Protein AF-A0A947NHK5-F1 (afdb_monomer_lite)

Radius of gyration: 26.83 Å; chains: 1; bounding box: 73×84×60 Å

Sequence (345 aa):
GRIESESEAAESSVRVSGPVRHRVHFGAVYQLLQQIADGLPHERVWILLDEWSEIPIELQPILADLIKRALFPLRGITVKIAAIEQRSRFRAQTAGGGYVGIELGADAAADIDLDDFMVFGNDEELARSFFAELLHRHVLSALEQRDDVIVPGSAASFVQEAFTQRPVFDELVKAAEGVPRDAINIVSYAARVADNSAIGMPNVRQAARRWYLQDKEAAVSANPEARALLNWIIDEVIQGRRARAFLLRQGEPMRSDLIRSLYDARVLHVIKKGVSSRDHAGVRFDVYAIDYGCYVELLTTARAPAGLFEVDGDDVSGFVEVPADDYRSIRRAILDLARFEEERA

Structure (mmCIF, N/CA/C/O backbone):
data_AF-A0A947NHK5-F1
#
_entry.id   AF-A0A947NHK5-F1
#
loop_
_atom_site.group_PDB
_atom_site.id
_atom_site.type_symbol
_atom_site.label_atom_id
_atom_site.label_alt_id
_atom_site.label_comp_id
_atom_site.label_asym_id
_atom_site.label_entity_id
_atom_site.label_seq_id
_atom_site.pdbx_PDB_ins_code
_atom_site.Cartn_x
_atom_site.Cartn_y
_atom_site.Cartn_z
_atom_site.occupancy
_atom_site.B_iso_or_equiv
_atom_site.auth_seq_id
_atom_site.auth_comp_id
_atom_site.auth_asym_id
_atom_site.auth_atom_id
_atom_site.pdbx_PDB_model_num
ATOM 1 N N . GLY A 1 1 ? -51.030 -53.234 -24.846 1.00 36.16 1 GLY A N 1
ATOM 2 C CA . GLY A 1 1 ? -50.289 -54.135 -23.951 1.00 36.16 1 GLY A CA 1
ATOM 3 C C . GLY A 1 1 ? -49.869 -53.332 -22.750 1.00 36.16 1 GLY A C 1
ATOM 4 O O . GLY A 1 1 ? -49.224 -52.313 -22.932 1.00 36.16 1 GLY A O 1
ATOM 5 N N . ARG A 1 2 ? -50.333 -53.755 -21.577 1.00 39.03 2 ARG A N 1
ATOM 6 C CA . ARG A 1 2 ? -49.949 -53.281 -20.243 1.00 39.03 2 ARG A CA 1
ATOM 7 C C . ARG A 1 2 ? -48.420 -53.225 -20.109 1.00 39.03 2 ARG A C 1
ATOM 9 O O . ARG A 1 2 ? -47.779 -54.160 -20.575 1.00 39.03 2 ARG A O 1
ATOM 16 N N . ILE A 1 3 ? -47.898 -52.189 -19.457 1.00 34.28 3 ILE A N 1
ATOM 17 C CA . ILE A 1 3 ? -47.064 -52.251 -18.241 1.00 34.28 3 ILE A CA 1
ATOM 18 C C . ILE A 1 3 ? -47.025 -50.813 -17.698 1.00 34.28 3 ILE A C 1
ATOM 20 O O . ILE A 1 3 ? -46.354 -49.939 -18.238 1.00 34.28 3 ILE A O 1
ATOM 24 N N . GLU A 1 4 ? -47.834 -50.583 -16.668 1.00 36.91 4 GLU A N 1
ATOM 25 C CA . GLU A 1 4 ? -47.678 -49.491 -15.712 1.00 36.91 4 GLU A CA 1
ATOM 26 C C . GLU A 1 4 ? -46.512 -49.861 -14.785 1.00 36.91 4 GLU A C 1
ATOM 28 O O . GLU A 1 4 ? -46.453 -50.985 -14.281 1.00 36.91 4 GLU A O 1
ATOM 33 N N . SER A 1 5 ? -45.596 -48.926 -14.544 1.00 36.59 5 SER A N 1
ATOM 34 C CA . SER A 1 5 ? -44.769 -48.928 -13.338 1.00 36.59 5 SER A CA 1
ATOM 35 C C . SER A 1 5 ? -44.835 -47.530 -12.731 1.00 36.59 5 SER A C 1
ATOM 37 O O . SER A 1 5 ? -43.960 -46.691 -12.949 1.00 36.59 5 SER A O 1
ATOM 39 N N . GLU A 1 6 ? -45.925 -47.261 -12.020 1.00 38.34 6 GLU A N 1
ATOM 40 C CA . GLU A 1 6 ? -46.012 -46.120 -11.117 1.00 38.34 6 GLU A CA 1
ATOM 41 C C . GLU A 1 6 ? -45.139 -46.417 -9.895 1.00 38.34 6 GLU A C 1
ATOM 43 O O . GLU A 1 6 ? -45.431 -47.294 -9.084 1.00 38.34 6 GLU A O 1
ATOM 48 N N . SER A 1 7 ? -44.020 -45.705 -9.795 1.00 38.62 7 SER A N 1
ATOM 49 C CA . SER A 1 7 ? -43.290 -45.540 -8.544 1.00 38.62 7 SER A CA 1
ATOM 50 C C . SER A 1 7 ? -43.885 -44.324 -7.842 1.00 38.62 7 SER A C 1
ATOM 52 O O . SER A 1 7 ? -43.463 -43.197 -8.099 1.00 38.62 7 SER A O 1
ATOM 54 N N . GLU A 1 8 ? -44.869 -44.547 -6.970 1.00 43.53 8 GLU A N 1
ATOM 55 C CA . GLU A 1 8 ? -45.335 -43.545 -6.009 1.00 43.53 8 GLU A CA 1
ATOM 56 C C . GLU A 1 8 ? -44.177 -43.173 -5.068 1.00 43.53 8 GLU A C 1
ATOM 58 O O . GLU A 1 8 ? -43.883 -43.855 -4.085 1.00 43.53 8 GLU A O 1
ATOM 63 N N . ALA A 1 9 ? -43.484 -42.077 -5.377 1.00 43.81 9 ALA A N 1
ATOM 64 C CA . ALA A 1 9 ? -42.615 -41.411 -4.423 1.00 43.81 9 ALA A CA 1
ATOM 65 C C . ALA A 1 9 ? -43.513 -40.691 -3.410 1.00 43.81 9 ALA A C 1
ATOM 67 O O . ALA A 1 9 ? -44.059 -39.627 -3.689 1.00 43.81 9 ALA A O 1
ATOM 68 N N . ALA A 1 10 ? -43.701 -41.302 -2.242 1.00 47.22 10 ALA A N 1
ATOM 69 C CA . ALA A 1 10 ? -44.374 -40.665 -1.123 1.00 47.22 10 ALA A CA 1
ATOM 70 C C . ALA A 1 10 ? -43.586 -39.412 -0.698 1.00 47.22 10 ALA A C 1
ATOM 72 O O . ALA A 1 10 ? -42.557 -39.508 -0.028 1.00 47.22 10 ALA A O 1
ATOM 73 N N . GLU A 1 11 ? -44.062 -38.228 -1.088 1.00 47.97 11 GLU A N 1
ATOM 74 C CA . GLU A 1 11 ? -43.575 -36.956 -0.557 1.00 47.97 11 GLU A CA 1
ATOM 75 C C . GLU A 1 11 ? -43.946 -36.864 0.927 1.00 47.97 11 GLU A C 1
ATOM 77 O O . GLU A 1 11 ? -45.054 -36.483 1.313 1.00 47.97 11 GLU A O 1
ATOM 82 N N . SER A 1 12 ? -43.005 -37.225 1.798 1.00 49.34 12 SER A N 1
ATOM 83 C CA . SER A 1 12 ? -43.138 -36.978 3.228 1.00 49.34 12 SER A CA 1
ATOM 84 C C . SER A 1 12 ? -42.950 -35.482 3.496 1.00 49.34 12 SER A C 1
ATOM 86 O O . SER A 1 12 ? -41.830 -35.006 3.694 1.00 49.34 12 SER A O 1
ATOM 88 N N . SER A 1 13 ? -44.036 -34.707 3.512 1.00 54.38 13 SER A N 1
ATOM 89 C CA . SER A 1 13 ? -43.972 -33.317 3.964 1.00 54.38 13 SER A CA 1
ATOM 90 C C . SER A 1 13 ? -43.857 -33.288 5.493 1.00 54.38 13 SER A C 1
ATOM 92 O O . SER A 1 13 ? -44.824 -33.568 6.208 1.00 54.38 13 SER A O 1
ATOM 94 N N . VAL A 1 14 ? -42.680 -32.954 6.019 1.00 68.50 14 VAL A N 1
ATOM 95 C CA . VAL A 1 14 ? -42.491 -32.742 7.460 1.00 68.50 14 VAL A CA 1
ATOM 96 C C . VAL A 1 14 ? -42.965 -31.330 7.805 1.00 68.50 14 VAL A C 1
ATOM 98 O O . VAL A 1 14 ? -42.318 -30.342 7.460 1.00 68.50 14 VAL A O 1
ATOM 101 N N . ARG A 1 15 ? -44.104 -31.212 8.498 1.00 55.91 15 ARG A N 1
ATOM 102 C CA . ARG A 1 15 ? -44.550 -29.936 9.082 1.00 55.91 15 ARG A CA 1
ATOM 103 C C . ARG A 1 15 ? -43.696 -29.616 10.306 1.00 55.91 15 ARG A C 1
ATOM 105 O O . ARG A 1 15 ? -43.873 -30.216 11.361 1.00 55.91 15 ARG A O 1
ATOM 112 N N . VAL A 1 16 ? -42.795 -28.648 10.168 1.00 73.06 16 VAL A N 1
ATOM 113 C CA . VAL A 1 16 ? -42.036 -28.080 11.288 1.00 73.06 16 VAL A CA 1
ATOM 114 C C . VAL A 1 16 ? -42.728 -26.792 11.738 1.00 73.06 16 VAL A C 1
ATOM 116 O O . VAL A 1 16 ? -42.925 -25.887 10.933 1.00 73.06 16 VAL A O 1
ATOM 119 N N . SER A 1 17 ? -43.111 -26.700 13.015 1.00 73.12 17 SER A N 1
ATOM 120 C CA . SER A 1 17 ? -43.671 -25.481 13.616 1.00 73.12 17 SER A CA 1
ATOM 121 C C . SER A 1 17 ? -42.806 -25.008 14.779 1.00 73.12 17 SER A C 1
ATOM 123 O O . SER A 1 17 ? -42.490 -25.797 15.669 1.00 73.12 17 SER A O 1
ATOM 125 N N . GLY A 1 18 ? -42.468 -23.722 14.801 1.00 82.50 18 GLY A N 1
ATOM 126 C CA . GLY A 1 18 ? -41.681 -23.095 15.860 1.00 82.50 18 GLY A CA 1
ATOM 127 C C . GLY A 1 18 ? -40.643 -22.121 15.298 1.00 82.50 18 GLY A C 1
ATOM 128 O O . GLY A 1 18 ? -40.442 -22.067 14.084 1.00 82.50 18 GLY A O 1
ATOM 129 N N . PRO A 1 19 ? -39.981 -21.331 16.158 1.00 70.56 19 PRO A N 1
ATOM 130 C CA . PRO A 1 19 ? -38.922 -20.432 15.724 1.00 70.56 19 PRO A CA 1
ATOM 131 C C . PRO A 1 19 ? -37.720 -21.241 15.221 1.00 70.56 19 PRO A C 1
ATOM 133 O O . PRO A 1 19 ? -37.159 -22.060 15.954 1.00 70.56 19 PRO A O 1
ATOM 136 N N . VAL A 1 20 ? -37.311 -20.999 13.975 1.00 75.75 20 VAL A N 1
ATOM 137 C CA . VAL A 1 20 ? -36.101 -21.595 13.401 1.00 75.75 20 VAL A CA 1
ATOM 138 C C . VAL A 1 20 ? -34.891 -21.077 14.175 1.00 75.75 20 VAL A C 1
ATOM 140 O O . VAL A 1 20 ? -34.695 -19.871 14.315 1.00 75.75 20 VAL A O 1
ATOM 143 N N . ARG A 1 21 ? -34.078 -21.996 14.701 1.00 76.38 21 ARG A N 1
ATOM 144 C CA . ARG A 1 21 ? -32.804 -21.676 15.353 1.00 76.38 21 ARG A CA 1
ATOM 145 C C . ARG A 1 21 ? -31.673 -22.342 14.590 1.00 76.38 21 ARG A C 1
ATOM 147 O O . ARG A 1 21 ? -31.565 -23.567 14.581 1.00 76.38 21 ARG A O 1
ATOM 154 N N . HIS A 1 22 ? -30.817 -21.531 13.987 1.00 75.62 22 HIS A N 1
ATOM 155 C CA . HIS A 1 22 ? -29.582 -22.009 13.380 1.00 75.62 22 HIS A CA 1
ATOM 156 C C . HIS A 1 22 ? -28.563 -22.298 14.485 1.00 75.62 22 HIS A C 1
ATOM 158 O O . HIS A 1 22 ? -28.354 -21.478 15.377 1.00 75.62 22 HIS A O 1
ATOM 164 N N . ARG A 1 23 ? -27.953 -23.485 14.450 1.00 78.69 23 ARG A N 1
ATOM 165 C CA . ARG A 1 23 ? -26.894 -23.884 15.382 1.00 78.69 23 ARG A CA 1
ATOM 166 C C . ARG A 1 23 ? -25.767 -24.562 14.624 1.00 78.69 23 ARG A C 1
ATOM 168 O O . ARG A 1 23 ? -26.021 -25.374 13.738 1.00 78.69 23 ARG A O 1
ATOM 175 N N . VAL A 1 24 ? -24.536 -24.257 15.013 1.00 78.69 24 VAL A N 1
ATOM 176 C CA . VAL A 1 24 ? -23.353 -24.963 14.524 1.00 78.69 24 VAL A CA 1
ATOM 177 C C . VAL A 1 24 ? -23.022 -26.081 15.505 1.00 78.69 24 VAL A C 1
ATOM 179 O O . VAL A 1 24 ? -22.863 -25.855 16.705 1.00 78.69 24 VAL A O 1
ATOM 182 N N . HIS A 1 25 ? -22.930 -27.308 14.998 1.00 86.31 25 HIS A N 1
ATOM 183 C CA . HIS A 1 25 ? -22.531 -28.474 15.779 1.00 86.31 25 HIS A CA 1
ATOM 184 C C . HIS A 1 25 ? -21.007 -28.614 15.779 1.00 86.31 25 HIS A C 1
ATOM 186 O O . HIS A 1 25 ? -20.460 -29.451 15.066 1.00 86.31 25 HIS A O 1
ATOM 192 N N . PHE A 1 26 ? -20.318 -27.804 16.589 1.00 86.12 26 PHE A N 1
ATOM 193 C CA . PHE A 1 26 ? -18.848 -27.760 16.607 1.00 86.12 26 PHE A CA 1
ATOM 194 C C . PHE A 1 26 ? -18.186 -29.126 16.821 1.00 86.12 26 PHE A C 1
ATOM 196 O O . PHE A 1 26 ? -17.180 -29.399 16.188 1.00 86.12 26 PHE A O 1
ATOM 203 N N . GLY A 1 27 ? -18.766 -30.013 17.637 1.00 85.94 27 GLY A N 1
ATOM 204 C CA . GLY A 1 27 ? -18.219 -31.363 17.830 1.00 85.94 27 GLY A CA 1
ATOM 205 C C . GLY A 1 27 ? -18.233 -32.220 16.558 1.00 85.94 27 GLY A C 1
ATOM 206 O O . GLY A 1 27 ? -17.263 -32.917 16.282 1.00 85.94 27 GLY A O 1
ATOM 207 N N . ALA A 1 28 ? -19.296 -32.131 15.753 1.00 86.62 28 ALA A N 1
ATOM 208 C CA . ALA A 1 28 ? -19.377 -32.849 14.481 1.00 86.62 28 ALA A CA 1
ATOM 209 C C . ALA A 1 28 ? -18.428 -32.239 13.438 1.00 86.62 28 ALA A C 1
ATOM 211 O O . ALA A 1 28 ? -17.726 -32.965 12.741 1.00 86.62 28 ALA A O 1
ATOM 212 N N . VAL A 1 29 ? -18.366 -30.903 13.382 1.00 86.56 29 VAL A N 1
ATOM 213 C CA . VAL A 1 29 ? -17.422 -30.171 12.524 1.00 86.56 29 VAL A CA 1
ATOM 214 C C . VAL A 1 29 ? -15.983 -30.551 12.870 1.00 86.56 29 VAL A C 1
ATOM 216 O O . VAL A 1 29 ? -15.210 -30.880 11.977 1.00 86.56 29 VAL A O 1
ATOM 219 N N . TYR A 1 30 ? -15.650 -30.591 14.160 1.00 88.94 30 TYR A N 1
ATOM 220 C CA . TYR A 1 30 ? -14.337 -30.992 14.648 1.00 88.94 30 TYR A CA 1
ATOM 221 C C . TYR A 1 30 ? -13.964 -32.400 14.178 1.00 88.94 30 TYR A C 1
ATOM 223 O O . TYR A 1 30 ? -12.909 -32.590 13.585 1.00 88.94 30 TYR A O 1
ATOM 231 N N . GLN A 1 31 ? -14.839 -33.387 14.395 1.00 89.31 31 GLN A N 1
ATOM 232 C CA . GLN A 1 31 ? -14.559 -34.774 14.013 1.00 89.31 31 GLN A CA 1
ATOM 233 C C . GLN A 1 31 ? -14.303 -34.920 12.512 1.00 89.31 31 GLN A C 1
ATOM 235 O O . GLN A 1 31 ? -13.344 -35.579 12.119 1.00 89.31 31 GLN A O 1
ATOM 240 N N . LEU A 1 32 ? -15.132 -34.285 11.684 1.00 89.25 32 LEU A N 1
ATOM 241 C CA . LEU A 1 32 ? -14.998 -34.355 10.231 1.00 89.25 32 LEU A CA 1
ATOM 242 C C . LEU A 1 32 ? -13.721 -33.665 9.743 1.00 89.25 32 LEU A C 1
ATOM 244 O O . LEU A 1 32 ? -12.994 -34.223 8.927 1.00 89.25 32 LEU A O 1
ATOM 248 N N . LEU A 1 33 ? -13.421 -32.470 10.253 1.00 87.44 33 LEU A N 1
ATOM 249 C CA . LEU A 1 33 ? -12.230 -31.733 9.838 1.00 87.44 33 LEU A CA 1
ATOM 250 C C . LEU A 1 33 ? -10.934 -32.377 10.348 1.00 87.44 33 LEU A C 1
ATOM 252 O O . LEU A 1 33 ? -9.940 -32.360 9.627 1.00 87.44 33 LEU A O 1
ATOM 256 N N . GLN A 1 34 ? -10.940 -32.990 11.538 1.00 91.31 34 GLN A N 1
ATOM 257 C CA . GLN A 1 34 ? -9.775 -33.729 12.035 1.00 91.31 34 GLN A CA 1
ATOM 258 C C . GLN A 1 34 ? -9.504 -34.964 11.172 1.00 91.31 34 GLN A C 1
ATOM 260 O O . GLN A 1 34 ? -8.364 -35.190 10.794 1.00 91.31 34 GLN A O 1
ATOM 265 N N . GLN A 1 35 ? -10.544 -35.705 10.773 1.00 91.06 35 GLN A N 1
ATOM 266 C CA . GLN A 1 35 ? -10.388 -36.838 9.850 1.00 91.06 35 GLN A CA 1
ATOM 267 C C . GLN A 1 35 ? -9.793 -36.415 8.501 1.00 91.06 35 GLN A C 1
ATOM 269 O O . GLN A 1 35 ? -8.997 -37.153 7.926 1.00 91.06 35 GLN A O 1
ATOM 274 N N . ILE A 1 36 ? -10.155 -35.228 8.003 1.00 88.50 36 ILE A N 1
ATOM 275 C CA . ILE A 1 36 ? -9.553 -34.668 6.787 1.00 88.50 36 ILE A CA 1
ATOM 276 C C . ILE A 1 36 ? -8.071 -34.361 7.015 1.00 88.50 36 ILE A C 1
ATOM 278 O O . ILE A 1 36 ? -7.247 -34.741 6.188 1.00 88.50 36 ILE A O 1
ATOM 282 N N . ALA A 1 37 ? -7.727 -33.695 8.120 1.00 88.69 37 ALA A N 1
ATOM 283 C CA . ALA A 1 37 ? -6.341 -33.356 8.431 1.00 88.69 37 ALA A CA 1
ATOM 284 C C . ALA A 1 37 ? -5.466 -34.612 8.585 1.00 88.69 37 ALA A C 1
ATOM 286 O O . ALA A 1 37 ? -4.412 -34.688 7.958 1.00 88.69 37 ALA A O 1
ATOM 287 N N . ASP A 1 38 ? -5.938 -35.614 9.330 1.00 90.38 38 ASP A N 1
ATOM 288 C CA . ASP A 1 38 ? -5.235 -36.882 9.569 1.00 90.38 38 ASP A CA 1
ATOM 289 C C . ASP A 1 38 ? -5.076 -37.712 8.279 1.00 90.38 38 ASP A C 1
ATOM 291 O O . ASP A 1 38 ? -4.163 -38.527 8.156 1.00 90.38 38 ASP A O 1
ATOM 295 N N . GLY A 1 39 ? -5.964 -37.512 7.299 1.00 90.00 39 GLY A N 1
ATOM 296 C CA . GLY A 1 39 ? -5.927 -38.200 6.008 1.00 90.00 39 GLY A CA 1
ATOM 297 C C . GLY A 1 39 ? -4.964 -37.595 4.981 1.00 90.00 39 GLY A C 1
ATOM 298 O O . GLY A 1 39 ? -4.782 -38.184 3.913 1.00 90.00 39 GLY A O 1
ATOM 299 N N . LEU A 1 40 ? -4.369 -36.430 5.254 1.00 88.31 40 LEU A N 1
ATOM 300 C CA . LEU A 1 40 ? -3.514 -35.719 4.302 1.00 88.31 40 LEU A CA 1
ATOM 301 C C . LEU A 1 40 ? -2.021 -36.032 4.490 1.00 88.31 40 LEU A C 1
ATOM 303 O O . LEU A 1 40 ? -1.562 -36.265 5.611 1.00 88.31 40 LEU A O 1
ATOM 307 N N . PRO A 1 41 ? -1.217 -35.969 3.411 1.00 78.12 41 PRO A N 1
ATOM 308 C CA . PRO A 1 41 ? 0.235 -36.043 3.517 1.00 78.12 41 PRO A CA 1
ATOM 309 C C . PRO A 1 41 ? 0.761 -34.983 4.491 1.00 78.12 41 PRO A C 1
ATOM 311 O O . PRO A 1 41 ? 0.436 -33.804 4.370 1.00 78.12 41 PRO A O 1
ATOM 314 N N . HIS A 1 42 ? 1.588 -35.409 5.448 1.00 81.50 42 HIS A N 1
ATOM 315 C CA . HIS A 1 42 ? 2.146 -34.568 6.518 1.00 81.50 42 HIS A CA 1
ATOM 316 C C . HIS A 1 42 ? 1.138 -34.043 7.555 1.00 81.50 42 HIS A C 1
ATOM 318 O O . HIS A 1 42 ? 1.514 -33.177 8.347 1.00 81.50 42 HIS A O 1
ATOM 324 N N . GLU A 1 43 ? -0.098 -34.561 7.566 1.00 86.88 43 GLU A N 1
ATOM 325 C CA . GLU A 1 43 ? -1.133 -34.257 8.568 1.00 86.88 43 GLU A CA 1
ATOM 326 C C . GLU A 1 43 ? -1.353 -32.745 8.759 1.00 86.88 43 GLU A C 1
ATOM 328 O O . GLU A 1 43 ? -1.529 -32.250 9.875 1.00 86.88 43 GLU A O 1
ATOM 333 N N . ARG A 1 44 ? -1.249 -31.971 7.667 1.00 88.56 44 ARG A N 1
ATOM 334 C CA . ARG A 1 44 ? -1.257 -30.507 7.724 1.00 88.56 44 ARG A CA 1
ATOM 335 C C . ARG A 1 44 ? -2.183 -29.880 6.693 1.00 88.56 44 ARG A C 1
ATOM 337 O O . ARG A 1 44 ? -2.113 -30.188 5.509 1.00 88.56 44 ARG A O 1
ATOM 344 N N . VAL A 1 45 ? -2.991 -28.926 7.153 1.00 90.75 45 VAL A N 1
ATOM 345 C CA . VAL A 1 45 ? -3.925 -28.141 6.338 1.00 90.75 45 VAL A CA 1
ATOM 346 C C . VAL A 1 45 ? -3.690 -26.663 6.580 1.00 90.75 45 VAL A C 1
ATOM 348 O O . VAL A 1 45 ? -3.672 -26.207 7.724 1.00 90.75 45 VAL A O 1
ATOM 351 N N . TRP A 1 46 ? -3.525 -25.899 5.505 1.00 92.56 46 TRP A N 1
ATOM 352 C CA . TRP A 1 46 ? -3.479 -24.442 5.563 1.00 92.56 46 TRP A CA 1
ATOM 353 C C . TRP A 1 46 ? -4.788 -23.883 5.027 1.00 92.56 46 TRP A C 1
ATOM 355 O O . TRP A 1 46 ? -5.183 -24.178 3.902 1.00 92.56 46 TRP A O 1
ATOM 365 N N . ILE A 1 47 ? -5.462 -23.086 5.847 1.00 92.50 47 ILE A N 1
ATOM 366 C CA . ILE A 1 47 ? -6.683 -22.377 5.484 1.00 92.50 47 ILE A CA 1
ATOM 367 C C . ILE A 1 47 ? -6.309 -20.906 5.366 1.00 92.50 47 ILE A C 1
ATOM 369 O O . ILE A 1 47 ? -6.001 -20.257 6.366 1.00 92.50 47 ILE A O 1
ATOM 373 N N . LEU A 1 48 ? -6.299 -20.407 4.135 1.00 94.06 48 LEU A N 1
ATOM 374 C CA . LEU A 1 48 ? -5.989 -19.019 3.819 1.00 94.06 48 LEU A CA 1
ATOM 375 C C . LEU A 1 48 ? -7.307 -18.306 3.521 1.00 94.06 48 LEU A C 1
ATOM 377 O O . LEU A 1 48 ? -8.010 -18.675 2.583 1.00 94.06 48 LEU A O 1
ATOM 381 N N . LEU A 1 49 ? -7.661 -17.336 4.356 1.00 92.62 49 LEU A N 1
ATOM 382 C CA . LEU A 1 49 ? -8.824 -16.482 4.163 1.00 92.62 49 LEU A CA 1
ATOM 383 C C . LEU A 1 49 ? -8.332 -15.129 3.674 1.00 92.62 49 LEU A C 1
ATOM 385 O O . LEU A 1 49 ? -7.585 -14.460 4.386 1.00 92.62 49 LEU A O 1
ATOM 389 N N . ASP A 1 50 ? -8.745 -14.761 2.471 1.00 90.88 50 ASP A N 1
ATOM 390 C CA . ASP A 1 50 ? -8.460 -13.459 1.878 1.00 90.88 50 ASP A CA 1
ATOM 391 C C . ASP A 1 50 ? -9.705 -12.563 1.923 1.00 90.88 50 ASP A C 1
ATOM 393 O O . ASP A 1 50 ? -10.819 -13.059 2.115 1.00 90.88 50 ASP A O 1
ATOM 397 N N . GLU A 1 51 ? -9.510 -11.254 1.761 1.00 88.44 51 GLU A N 1
ATOM 398 C CA . GLU A 1 51 ? -10.579 -10.248 1.682 1.00 88.44 51 GLU A CA 1
ATOM 399 C C . GLU A 1 51 ? -11.495 -10.200 2.923 1.00 88.44 51 GLU A C 1
ATOM 401 O O . GLU A 1 51 ? -12.712 -10.015 2.833 1.00 88.44 51 GLU A O 1
ATOM 406 N N . TRP A 1 52 ? -10.921 -10.321 4.129 1.00 93.19 52 TRP A N 1
ATOM 407 C CA . TRP A 1 52 ? -11.688 -10.252 5.385 1.00 93.19 52 TRP A CA 1
ATOM 408 C C . TRP A 1 52 ? -12.536 -8.972 5.509 1.00 93.19 52 TRP A C 1
ATOM 410 O O . TRP A 1 52 ? -13.632 -8.980 6.072 1.00 93.19 52 TRP A O 1
ATOM 420 N N . SER A 1 53 ? -12.041 -7.868 4.952 1.00 87.25 53 SER A N 1
ATOM 421 C CA . SER A 1 53 ? -12.689 -6.555 4.968 1.00 87.25 53 SER A CA 1
ATOM 422 C C . SER A 1 53 ? -13.967 -6.448 4.133 1.00 87.25 53 SER A C 1
ATOM 424 O O . SER A 1 53 ? -14.670 -5.442 4.258 1.00 87.25 53 SER A O 1
ATOM 426 N N . GLU A 1 54 ? -14.272 -7.438 3.292 1.00 90.00 54 GLU A N 1
ATOM 427 C CA . GLU A 1 54 ? -15.525 -7.500 2.525 1.00 90.00 54 GLU A CA 1
ATOM 428 C C . GLU A 1 54 ? -16.696 -8.030 3.363 1.00 90.00 54 GLU A C 1
ATOM 430 O O . GLU A 1 54 ? -17.866 -7.847 3.025 1.00 90.00 54 GLU A O 1
ATOM 435 N N . ILE A 1 55 ? -16.403 -8.657 4.504 1.00 93.69 55 ILE A N 1
ATOM 436 C CA . ILE A 1 55 ? -17.428 -9.061 5.460 1.00 93.69 55 ILE A CA 1
ATOM 437 C C . ILE A 1 55 ? -17.940 -7.803 6.179 1.00 93.69 55 ILE A C 1
ATOM 439 O O . ILE A 1 55 ? -17.122 -7.037 6.703 1.00 93.69 55 ILE A O 1
ATOM 443 N N . PRO A 1 56 ? -19.270 -7.605 6.296 1.00 93.88 56 PRO A N 1
ATOM 444 C CA . PRO A 1 56 ? -19.826 -6.496 7.062 1.00 93.88 56 PRO A CA 1
ATOM 445 C C . PRO A 1 56 ? -19.238 -6.429 8.476 1.00 93.88 56 PRO A C 1
ATOM 447 O O . PRO A 1 56 ? -19.124 -7.449 9.164 1.00 93.88 56 PRO A O 1
ATOM 450 N N . ILE A 1 57 ? -18.837 -5.232 8.908 1.00 90.94 57 ILE A N 1
ATOM 451 C CA . ILE A 1 57 ? -17.999 -5.021 10.101 1.00 90.94 57 ILE A CA 1
ATOM 452 C C . ILE A 1 57 ? -18.631 -5.582 11.387 1.00 90.94 57 ILE A C 1
ATOM 454 O O . ILE A 1 57 ? -17.935 -6.004 12.312 1.00 90.94 57 ILE A O 1
ATOM 458 N N . GLU A 1 58 ? -19.958 -5.617 11.450 1.00 93.06 58 GLU A N 1
ATOM 459 C CA . GLU A 1 58 ? -20.754 -6.177 12.538 1.00 93.06 58 GLU A CA 1
ATOM 460 C C . GLU A 1 58 ? -20.798 -7.712 12.543 1.00 93.06 58 GLU A C 1
ATOM 462 O O . GLU A 1 58 ? -20.976 -8.316 13.603 1.00 93.06 58 GLU A O 1
ATOM 467 N N . LEU A 1 59 ? -20.597 -8.350 11.386 1.00 95.31 59 LEU A N 1
ATOM 468 C CA . LEU A 1 59 ? -20.568 -9.806 11.233 1.00 95.31 59 LEU A CA 1
ATOM 469 C C . LEU A 1 59 ? -19.166 -10.387 11.423 1.00 95.31 59 LEU A C 1
ATOM 471 O O . LEU A 1 59 ? -19.042 -11.552 11.809 1.00 95.31 59 LEU A O 1
ATOM 475 N N . GLN A 1 60 ? -18.117 -9.590 11.209 1.00 96.31 60 GLN A N 1
ATOM 476 C CA . GLN A 1 60 ? -16.730 -10.040 11.342 1.00 96.31 60 GLN A CA 1
ATOM 477 C C . GLN A 1 60 ? -16.426 -10.702 12.703 1.00 96.31 60 GLN A C 1
ATOM 479 O O . GLN A 1 60 ? -15.912 -11.822 12.691 1.00 96.31 60 GLN A O 1
ATOM 484 N N . PRO A 1 61 ? -16.799 -10.138 13.876 1.00 96.25 61 PRO A N 1
ATOM 485 C CA . PRO A 1 61 ? -16.548 -10.799 15.159 1.00 96.25 61 PRO A CA 1
ATOM 486 C C . PRO A 1 61 ? -17.259 -12.148 15.287 1.00 96.25 61 PRO A C 1
ATOM 488 O O . PRO A 1 61 ? -16.732 -13.072 15.900 1.00 96.25 61 PRO A O 1
ATOM 491 N N . ILE A 1 62 ? -18.455 -12.275 14.706 1.00 95.06 62 ILE A N 1
ATOM 492 C CA . ILE A 1 62 ? -19.243 -13.509 14.755 1.00 95.06 62 ILE A CA 1
ATOM 493 C C . ILE A 1 62 ? -18.546 -14.588 13.927 1.00 95.06 62 ILE A C 1
ATOM 495 O O . ILE A 1 62 ? -18.330 -15.692 14.424 1.00 95.06 62 ILE A O 1
ATOM 499 N N . LEU A 1 63 ? -18.140 -14.269 12.694 1.00 95.25 63 LEU A N 1
ATOM 500 C CA . LEU A 1 63 ? -17.406 -15.213 11.853 1.00 95.25 63 LEU A CA 1
ATOM 501 C C . LEU A 1 63 ? -16.056 -15.589 12.474 1.00 95.25 63 LEU A C 1
ATOM 503 O O . LEU A 1 63 ? -15.701 -16.767 12.480 1.00 95.25 63 LEU A O 1
ATOM 507 N N . ALA A 1 64 ? -15.339 -14.619 13.047 1.00 95.81 64 ALA A N 1
ATOM 508 C CA . ALA A 1 64 ? -14.090 -14.858 13.763 1.00 95.81 64 ALA A CA 1
ATOM 509 C C . ALA A 1 64 ? -14.287 -15.861 14.911 1.00 95.81 64 ALA A C 1
ATOM 511 O O . ALA A 1 64 ? -13.483 -16.775 15.079 1.00 95.81 64 ALA A O 1
ATOM 512 N N . ASP A 1 65 ? -15.386 -15.752 15.663 1.00 94.94 65 ASP A N 1
ATOM 513 C CA . ASP A 1 65 ? -15.707 -16.677 16.754 1.00 94.94 65 ASP A CA 1
ATOM 514 C C . ASP A 1 65 ? -16.001 -18.091 16.240 1.00 94.94 65 ASP A C 1
ATOM 516 O O . ASP A 1 65 ? -15.535 -19.076 16.816 1.00 94.94 65 ASP A O 1
ATOM 520 N N . LEU A 1 66 ? -16.739 -18.198 15.129 1.00 93.81 66 LEU A N 1
ATOM 521 C CA . LEU A 1 66 ? -17.025 -19.479 14.483 1.00 93.81 66 LEU A CA 1
ATOM 522 C C . LEU A 1 66 ? -15.741 -20.151 13.988 1.00 93.81 66 LEU A C 1
ATOM 524 O O . LEU A 1 66 ? -15.537 -21.331 14.266 1.00 93.81 66 LEU A O 1
ATOM 528 N N . ILE A 1 67 ? -14.865 -19.398 13.316 1.00 94.19 67 ILE A N 1
ATOM 529 C CA . ILE A 1 67 ? -13.545 -19.856 12.859 1.00 94.19 67 ILE A CA 1
ATOM 530 C C . ILE A 1 67 ? -12.716 -20.331 14.044 1.00 94.19 67 ILE A C 1
ATOM 532 O O . ILE A 1 67 ? -12.224 -21.458 14.033 1.00 94.19 67 ILE A O 1
ATOM 536 N N . LYS A 1 68 ? -12.617 -19.508 15.093 1.00 93.88 68 LYS A N 1
ATOM 537 C CA . LYS A 1 68 ? -11.861 -19.840 16.298 1.00 93.88 68 LYS A CA 1
ATOM 538 C C . LYS A 1 68 ? -12.336 -21.157 16.897 1.00 93.88 68 LYS A C 1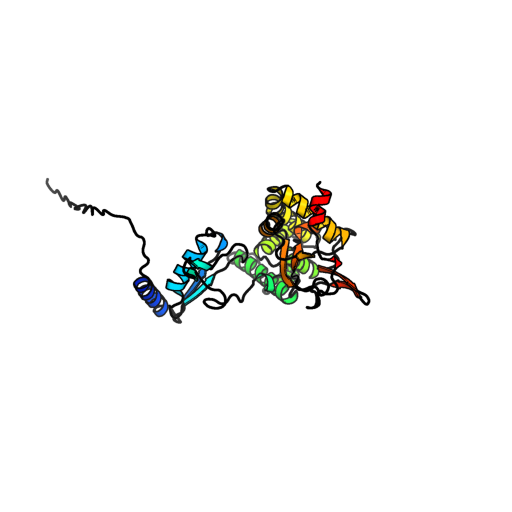
ATOM 540 O O . LYS A 1 68 ? -11.534 -22.051 17.133 1.00 93.88 68 LYS A O 1
ATOM 545 N N . ARG A 1 69 ? -13.643 -21.305 17.119 1.00 92.38 69 ARG A N 1
ATOM 546 C CA . ARG A 1 69 ? -14.217 -22.498 17.763 1.00 92.38 69 ARG A CA 1
ATOM 547 C C . ARG A 1 69 ? -14.167 -23.743 16.885 1.00 92.38 69 ARG A C 1
ATOM 549 O O . ARG A 1 69 ? -14.069 -24.842 17.423 1.00 92.38 69 ARG A O 1
ATOM 556 N N . ALA A 1 70 ? -14.280 -23.589 15.568 1.00 92.06 70 ALA A N 1
ATOM 557 C CA . ALA A 1 70 ? -14.299 -24.712 14.638 1.00 92.06 70 ALA A CA 1
ATOM 558 C C . ALA A 1 70 ? -12.895 -25.199 14.267 1.00 92.06 70 ALA A C 1
ATOM 560 O O . ALA A 1 70 ? -12.706 -26.403 14.121 1.00 92.06 70 ALA A O 1
ATOM 561 N N . LEU A 1 71 ? -11.934 -24.283 14.103 1.00 92.56 71 LEU A N 1
ATOM 562 C CA . LEU A 1 71 ? -10.651 -24.575 13.462 1.00 92.56 71 LEU A CA 1
ATOM 563 C C . LEU A 1 71 ? -9.465 -24.593 14.425 1.00 92.56 71 LEU A C 1
ATOM 565 O O . LEU A 1 71 ? -8.616 -25.467 14.304 1.00 92.56 71 LEU A O 1
ATOM 569 N N . PHE A 1 72 ? -9.392 -23.674 15.392 1.00 91.88 72 PHE A N 1
ATOM 570 C CA . PHE A 1 72 ? -8.196 -23.552 16.242 1.00 91.88 72 PHE A CA 1
ATOM 571 C C . PHE A 1 72 ? -7.943 -24.774 17.147 1.00 91.88 72 PHE A C 1
ATOM 573 O O . PHE A 1 72 ? -6.780 -25.067 17.414 1.00 91.88 72 PHE A O 1
ATOM 580 N N . PRO A 1 73 ? -8.966 -25.528 17.605 1.00 91.81 73 PRO A N 1
ATOM 581 C CA . PRO A 1 73 ? -8.734 -26.751 18.373 1.00 91.81 73 PRO A CA 1
ATOM 582 C C . PRO A 1 73 ? -8.168 -27.922 17.556 1.00 91.81 73 PRO A C 1
ATOM 584 O O . PRO A 1 73 ? -7.776 -28.931 18.148 1.00 91.81 73 PRO A O 1
ATOM 587 N N . LEU A 1 74 ? -8.194 -27.850 16.220 1.00 90.56 74 LEU A N 1
ATOM 588 C CA . LEU A 1 74 ? -7.809 -28.957 15.345 1.00 90.56 74 LEU A CA 1
ATOM 589 C C . LEU A 1 74 ? -6.291 -29.051 15.210 1.00 90.56 74 LEU A C 1
ATOM 591 O O . LEU A 1 74 ? -5.601 -28.063 14.955 1.00 90.56 74 LEU A O 1
ATOM 595 N N . ARG A 1 75 ? -5.761 -30.267 15.347 1.00 89.81 75 ARG A N 1
ATOM 596 C CA . ARG A 1 75 ? -4.330 -30.517 15.152 1.00 89.81 75 ARG A CA 1
ATOM 597 C C . ARG A 1 75 ? -4.018 -30.539 13.666 1.00 89.81 75 ARG A C 1
ATOM 599 O O . ARG A 1 75 ? -4.798 -31.060 12.877 1.00 89.81 75 ARG A O 1
ATOM 606 N N . GLY A 1 76 ? -2.870 -29.973 13.304 1.00 90.06 76 GLY A N 1
ATOM 607 C CA . GLY A 1 76 ? -2.427 -29.926 11.913 1.00 90.06 76 GLY A CA 1
ATOM 608 C C . GLY A 1 76 ? -3.058 -28.807 11.084 1.00 90.06 76 GLY A C 1
ATOM 609 O O . GLY A 1 76 ? -2.633 -28.590 9.955 1.00 90.06 76 GLY A O 1
ATOM 610 N N . ILE A 1 77 ? -4.011 -28.040 11.622 1.00 92.31 77 ILE A N 1
ATOM 611 C CA . ILE A 1 77 ? -4.630 -26.928 10.894 1.00 92.31 77 ILE A CA 1
ATOM 612 C C . ILE A 1 77 ? -3.945 -25.609 11.247 1.00 92.31 77 ILE A C 1
ATOM 614 O O . ILE A 1 77 ? -3.727 -25.284 12.409 1.00 92.31 77 ILE A O 1
ATOM 618 N N . THR A 1 78 ? -3.605 -24.827 10.226 1.00 92.19 78 THR A N 1
ATOM 619 C CA . THR A 1 78 ? -3.139 -23.443 10.358 1.00 92.19 78 THR A CA 1
ATOM 620 C C . THR A 1 78 ? -4.093 -22.532 9.606 1.00 92.19 78 THR A C 1
ATOM 622 O O . THR A 1 78 ? -4.327 -22.736 8.418 1.00 92.19 78 THR A O 1
ATOM 625 N N . VAL A 1 79 ? -4.625 -21.520 10.289 1.00 93.25 79 VAL A N 1
ATOM 626 C CA . VAL A 1 79 ? -5.469 -20.493 9.673 1.00 93.25 79 VAL A CA 1
ATOM 627 C C . VAL A 1 79 ? -4.648 -19.218 9.515 1.00 93.25 79 VAL A C 1
ATOM 629 O O . VAL A 1 79 ? -4.017 -18.761 10.468 1.00 93.25 79 VAL A O 1
ATOM 632 N N . LYS A 1 80 ? -4.651 -18.645 8.314 1.00 92.69 80 LYS A N 1
ATOM 633 C CA . LYS A 1 80 ? -4.107 -17.316 8.032 1.00 92.69 80 LYS A CA 1
ATOM 634 C C . LYS A 1 80 ? -5.228 -16.464 7.467 1.00 92.69 80 LYS A C 1
ATOM 636 O O . LYS A 1 80 ? -5.924 -16.901 6.557 1.00 92.69 80 LYS A O 1
ATOM 641 N N . ILE A 1 81 ? -5.408 -15.280 8.034 1.00 92.00 81 ILE A N 1
ATOM 642 C CA . ILE A 1 81 ? -6.444 -14.339 7.622 1.00 92.00 81 ILE A CA 1
ATOM 643 C C . ILE A 1 81 ? -5.729 -13.086 7.137 1.00 92.00 81 ILE A C 1
ATOM 645 O O . ILE A 1 81 ? -5.072 -12.420 7.935 1.00 92.00 81 ILE A O 1
ATOM 649 N N . ALA A 1 82 ? -5.825 -12.800 5.843 1.00 89.38 82 ALA A N 1
ATOM 650 C CA . ALA A 1 82 ? -5.405 -11.526 5.286 1.00 89.38 82 ALA A CA 1
ATOM 651 C C . ALA A 1 82 ? -6.507 -10.498 5.560 1.00 89.38 82 ALA A C 1
ATOM 653 O O . ALA A 1 82 ? -7.692 -10.738 5.309 1.00 89.38 82 ALA A O 1
ATOM 654 N N . ALA A 1 83 ? -6.121 -9.378 6.159 1.00 88.12 83 ALA A N 1
ATOM 655 C CA . ALA A 1 83 ? -7.058 -8.410 6.693 1.00 88.12 83 ALA A CA 1
ATOM 656 C C . ALA A 1 83 ? -6.451 -7.009 6.648 1.00 88.12 83 ALA A C 1
ATOM 658 O O . ALA A 1 83 ? -5.295 -6.817 7.011 1.00 88.12 83 ALA A O 1
ATOM 659 N N . ILE A 1 84 ? -7.255 -6.027 6.246 1.00 82.44 84 ILE A N 1
ATOM 660 C CA . ILE A 1 84 ? -6.881 -4.613 6.314 1.00 82.44 84 ILE A CA 1
ATOM 661 C C . ILE A 1 84 ? -7.203 -4.130 7.726 1.00 82.44 84 ILE A C 1
ATOM 663 O O . ILE A 1 84 ? -8.377 -4.118 8.108 1.00 82.44 84 ILE A O 1
ATOM 667 N N . GLU A 1 85 ? -6.190 -3.736 8.500 1.00 78.31 85 GLU A N 1
ATOM 668 C CA . GLU A 1 85 ? -6.306 -3.435 9.937 1.00 78.31 85 GLU A CA 1
ATOM 669 C C . GLU A 1 85 ? -7.476 -2.480 10.245 1.00 78.31 85 GLU A C 1
ATOM 671 O O . GLU A 1 85 ? -8.333 -2.779 11.074 1.00 78.31 85 GLU A O 1
ATOM 676 N N . GLN A 1 86 ? -7.584 -1.375 9.500 1.00 74.94 86 GLN A N 1
ATOM 677 C CA . GLN A 1 86 ? -8.607 -0.338 9.709 1.00 74.94 86 GLN A CA 1
ATOM 678 C C . GLN A 1 86 ? -10.027 -0.744 9.276 1.00 74.94 86 GLN A C 1
ATOM 680 O O . GLN A 1 86 ? -11.013 -0.099 9.655 1.00 74.94 86 GLN A O 1
ATOM 685 N N . ARG A 1 87 ? -10.150 -1.807 8.474 1.00 81.19 87 ARG A N 1
ATOM 686 C CA . ARG A 1 87 ? -11.427 -2.369 7.997 1.00 81.19 87 ARG A CA 1
ATOM 687 C C . ARG A 1 87 ? -11.776 -3.687 8.689 1.00 81.19 87 ARG A C 1
ATOM 689 O O . ARG A 1 87 ? -12.733 -4.352 8.288 1.00 81.19 87 ARG A O 1
ATOM 696 N N . SER A 1 88 ? -11.019 -4.054 9.723 1.00 90.12 88 SER A N 1
ATOM 697 C CA . SER A 1 88 ? -11.133 -5.354 10.369 1.00 90.12 88 SER A CA 1
ATOM 698 C C . SER A 1 88 ? -11.471 -5.238 11.849 1.00 90.12 88 SER A C 1
ATOM 700 O O . SER A 1 88 ? -10.843 -4.519 12.620 1.00 90.12 88 SER A O 1
ATOM 702 N N . ARG A 1 89 ? -12.473 -6.003 12.271 1.00 92.31 89 ARG A N 1
ATOM 703 C CA . ARG A 1 89 ? -12.930 -6.131 13.647 1.00 92.31 89 ARG A CA 1
ATOM 704 C C . ARG A 1 89 ? -13.041 -7.606 14.006 1.00 92.31 89 ARG A C 1
ATOM 706 O O . ARG A 1 89 ? -14.083 -8.234 13.850 1.00 92.31 89 ARG A O 1
ATOM 713 N N . PHE A 1 90 ? -11.964 -8.149 14.561 1.00 93.88 90 PHE A N 1
ATOM 714 C CA . PHE A 1 90 ? -11.915 -9.552 14.977 1.00 93.88 90 PHE A CA 1
ATOM 715 C C . PHE A 1 90 ? -12.655 -9.846 16.281 1.00 93.88 90 PHE A C 1
ATOM 717 O O . PHE A 1 90 ? -12.978 -11.002 16.534 1.00 93.88 90 PHE A O 1
ATOM 724 N N . ARG A 1 91 ? -12.946 -8.827 17.103 1.00 94.31 91 ARG A N 1
ATOM 725 C CA . ARG A 1 91 ? -13.553 -8.993 18.430 1.00 94.31 91 ARG A CA 1
ATOM 726 C C . ARG A 1 91 ? -14.652 -7.970 18.713 1.00 94.31 91 ARG A C 1
ATOM 728 O O . ARG A 1 91 ? -14.529 -6.784 18.399 1.00 94.31 91 ARG A O 1
ATOM 735 N N . ALA A 1 92 ? -15.696 -8.416 19.405 1.00 93.88 92 ALA A N 1
ATOM 736 C CA . ALA A 1 92 ? -16.704 -7.563 20.025 1.00 93.88 92 ALA A CA 1
ATOM 737 C C . ALA A 1 92 ? -16.922 -7.965 21.489 1.00 93.88 92 ALA A C 1
ATOM 739 O O . ALA A 1 92 ? -17.000 -9.150 21.805 1.00 93.88 92 ALA A O 1
ATOM 740 N N . GLN A 1 93 ? -17.027 -6.979 22.382 1.00 91.25 93 GLN A N 1
ATOM 741 C CA . GLN A 1 93 ? -17.400 -7.227 23.775 1.00 91.25 93 GLN A CA 1
ATOM 742 C C . GLN A 1 93 ? -18.884 -7.587 23.871 1.00 91.25 93 GLN A C 1
ATOM 744 O O . GLN A 1 93 ? -19.713 -7.056 23.131 1.00 91.25 93 GLN A O 1
ATOM 749 N N . THR A 1 94 ? -19.218 -8.474 24.802 1.00 88.50 94 THR A N 1
ATOM 750 C CA . THR A 1 94 ? -20.602 -8.810 25.141 1.00 88.50 94 THR A CA 1
ATOM 751 C C . THR A 1 94 ? -21.026 -8.087 26.416 1.00 88.50 94 THR A C 1
ATOM 753 O O . THR A 1 94 ? -20.198 -7.734 27.254 1.00 88.50 94 THR A O 1
ATOM 756 N N . ALA A 1 95 ? -22.335 -7.891 26.597 1.00 80.62 95 ALA A N 1
ATOM 757 C CA . ALA A 1 95 ? -22.898 -7.155 27.735 1.00 80.62 95 ALA A CA 1
ATOM 758 C C . ALA A 1 95 ? -22.508 -7.720 29.122 1.00 80.62 95 ALA A C 1
ATOM 760 O O . ALA A 1 95 ? -22.621 -7.019 30.120 1.00 80.62 95 ALA A O 1
ATOM 761 N N . GLY A 1 96 ? -22.044 -8.974 29.191 1.00 82.06 96 GLY A N 1
ATOM 762 C CA . GLY A 1 96 ? -21.607 -9.639 30.423 1.00 82.06 96 GLY A CA 1
ATOM 763 C C . GLY A 1 96 ? -20.101 -9.577 30.698 1.00 82.06 96 GLY A C 1
ATOM 764 O O . GLY A 1 96 ? -19.620 -10.367 31.503 1.00 82.06 96 GLY A O 1
ATOM 765 N N . GLY A 1 97 ? -19.342 -8.722 30.004 1.00 80.81 97 GLY A N 1
ATOM 766 C CA . GLY A 1 97 ? -17.882 -8.627 30.157 1.00 80.81 97 GLY A CA 1
ATOM 767 C C . GLY A 1 97 ? -17.093 -9.741 29.456 1.00 80.81 97 GLY A C 1
ATOM 768 O O . GLY A 1 97 ? -15.876 -9.811 29.592 1.00 80.81 97 GLY A O 1
ATOM 769 N N . GLY A 1 98 ? -17.773 -10.605 28.696 1.00 87.75 98 GLY A N 1
ATOM 770 C CA . GLY A 1 98 ? -17.134 -11.550 27.783 1.00 87.75 98 GLY A CA 1
ATOM 771 C C . GLY A 1 98 ? -16.865 -10.923 26.415 1.00 87.75 98 GLY A C 1
ATOM 772 O O . GLY A 1 98 ? -17.066 -9.727 26.195 1.00 87.75 98 GLY A O 1
ATOM 773 N N . TYR A 1 99 ? -16.460 -11.749 25.455 1.00 93.00 99 TYR A N 1
ATOM 774 C CA . TYR A 1 99 ? -16.315 -11.326 24.068 1.00 93.00 99 TYR A CA 1
ATOM 775 C C . TYR A 1 99 ? -16.728 -12.429 23.090 1.00 93.00 99 TYR A C 1
ATOM 777 O O . TYR A 1 99 ? -16.801 -13.606 23.444 1.00 93.00 99 TYR A O 1
ATOM 785 N N . VAL A 1 100 ? -17.013 -12.015 21.860 1.00 94.50 100 VAL A N 1
ATOM 786 C CA . VAL A 1 100 ? -17.202 -12.870 20.686 1.00 94.50 100 VAL A CA 1
ATOM 787 C C . VAL A 1 100 ? -16.101 -12.514 19.697 1.00 94.50 100 VAL A C 1
ATOM 789 O O . VAL A 1 100 ? -15.846 -11.326 19.469 1.00 94.50 100 VAL A O 1
ATOM 792 N N . GLY A 1 101 ? -15.434 -13.527 19.148 1.00 95.25 101 GLY A N 1
ATOM 793 C CA . GLY A 1 101 ? -14.434 -13.353 18.099 1.00 95.25 101 GLY A CA 1
ATOM 794 C C . GLY A 1 101 ? -13.057 -13.896 18.457 1.00 95.25 101 GLY A C 1
ATOM 795 O O . GLY A 1 101 ? -12.931 -14.792 19.291 1.00 95.25 101 GLY A O 1
ATOM 796 N N . ILE A 1 102 ? -12.025 -13.344 17.825 1.00 94.81 102 ILE A N 1
ATOM 797 C CA . ILE A 1 102 ? -10.612 -13.680 18.030 1.00 94.81 102 ILE A CA 1
ATOM 798 C C . ILE A 1 102 ? -9.938 -12.522 18.766 1.00 94.81 102 ILE A C 1
ATOM 800 O O . ILE A 1 102 ? -9.990 -11.374 18.322 1.00 94.81 102 ILE A O 1
ATOM 804 N N . GLU A 1 103 ? -9.302 -12.815 19.895 1.00 91.50 103 GLU A N 1
ATOM 805 C CA . GLU A 1 103 ? -8.439 -11.865 20.588 1.00 91.50 103 GLU A CA 1
ATOM 806 C C . GLU A 1 103 ? -7.015 -11.926 20.026 1.00 91.50 103 GLU A C 1
ATOM 808 O O . GLU A 1 103 ? -6.290 -12.899 20.222 1.00 91.50 103 GLU A O 1
ATOM 813 N N . LEU A 1 104 ? -6.605 -10.875 19.318 1.00 88.06 104 LEU A N 1
ATOM 814 C CA . LEU A 1 104 ? -5.239 -10.755 18.807 1.00 88.06 104 LEU A CA 1
ATOM 815 C C . LEU A 1 104 ? -4.230 -10.728 19.969 1.00 88.06 104 LEU A C 1
ATOM 817 O O . LEU A 1 104 ? -4.467 -10.089 20.993 1.00 88.06 104 LEU A O 1
ATOM 821 N N . GLY A 1 105 ? -3.123 -11.451 19.819 1.00 83.94 105 GLY A N 1
ATOM 822 C CA . GLY A 1 105 ? -2.084 -11.648 20.833 1.00 83.94 105 GLY A CA 1
ATOM 823 C C . GLY A 1 105 ? -2.370 -12.772 21.838 1.00 83.94 105 GLY A C 1
ATOM 824 O O . GLY A 1 105 ? -1.425 -13.337 22.382 1.00 83.94 105 GLY A O 1
ATOM 825 N N . ALA A 1 106 ? -3.639 -13.136 22.061 1.00 86.25 106 ALA A N 1
ATOM 826 C CA . ALA A 1 106 ? -4.018 -14.227 22.968 1.00 86.25 106 ALA A CA 1
ATOM 827 C C . ALA A 1 106 ? -4.477 -15.486 22.215 1.00 86.25 106 ALA A C 1
ATOM 829 O O . ALA A 1 106 ? -3.982 -16.580 22.474 1.00 86.25 106 ALA A O 1
ATOM 830 N N . ASP A 1 107 ? -5.405 -15.324 21.269 1.00 89.31 107 ASP A N 1
ATOM 831 C CA . ASP A 1 107 ? -5.954 -16.407 20.448 1.00 89.31 107 ASP A CA 1
ATOM 832 C C . ASP A 1 107 ? -5.184 -16.585 19.129 1.00 89.31 107 ASP A C 1
ATOM 834 O O . ASP A 1 107 ? -5.107 -17.693 18.600 1.00 89.31 107 ASP A O 1
ATOM 838 N N . ALA A 1 108 ? -4.655 -15.495 18.564 1.00 87.25 108 ALA A N 1
ATOM 839 C CA . ALA A 1 108 ? -3.943 -15.489 17.287 1.00 87.25 108 ALA A CA 1
ATOM 840 C C . ALA A 1 108 ? -2.797 -14.469 17.299 1.00 87.25 108 ALA A C 1
ATOM 842 O O . ALA A 1 108 ? -2.955 -13.370 17.828 1.00 87.25 108 ALA A O 1
ATOM 843 N N . ALA A 1 109 ? -1.662 -14.812 16.687 1.00 83.06 109 ALA A N 1
ATOM 844 C CA . ALA A 1 109 ? -0.559 -13.872 16.482 1.00 83.06 109 ALA A CA 1
ATOM 845 C C . ALA A 1 109 ? -0.938 -12.811 15.433 1.00 83.06 109 ALA A C 1
ATOM 847 O O . ALA A 1 109 ? -1.573 -13.142 14.431 1.00 83.06 109 ALA A O 1
ATOM 848 N N . ALA A 1 110 ? -0.522 -11.563 15.653 1.00 69.12 110 ALA A N 1
ATOM 849 C CA . ALA A 1 110 ? -0.777 -10.431 14.754 1.00 69.12 110 ALA A CA 1
ATOM 850 C C . ALA A 1 110 ? 0.475 -10.023 13.947 1.00 69.12 110 ALA A C 1
ATOM 852 O O . ALA A 1 110 ? 0.506 -8.962 13.342 1.00 69.12 110 ALA A O 1
ATOM 853 N N . ASP A 1 111 ? 1.515 -10.857 13.958 1.00 61.81 111 ASP A N 1
ATOM 854 C CA . ASP A 1 111 ? 2.904 -10.390 13.850 1.00 61.81 111 ASP A CA 1
ATOM 855 C C . ASP A 1 111 ? 3.426 -10.115 12.429 1.00 61.81 111 ASP A C 1
ATOM 857 O O . ASP A 1 111 ? 4.622 -9.886 12.269 1.00 61.81 111 ASP A O 1
ATOM 861 N N . ILE A 1 112 ? 2.596 -10.177 11.384 1.00 68.75 112 ILE A N 1
ATOM 862 C CA . ILE A 1 112 ? 3.071 -9.950 10.009 1.00 68.75 112 ILE A CA 1
ATOM 863 C C . ILE A 1 112 ? 2.249 -8.840 9.365 1.00 68.75 112 ILE A C 1
ATOM 865 O O . ILE A 1 112 ? 1.160 -9.097 8.852 1.00 68.75 112 ILE A O 1
ATOM 869 N N . ASP A 1 113 ? 2.804 -7.630 9.379 1.00 72.06 113 ASP A N 1
ATOM 870 C CA . ASP A 1 113 ? 2.354 -6.516 8.549 1.00 72.06 113 ASP A CA 1
ATOM 871 C C . ASP A 1 113 ? 3.087 -6.577 7.203 1.00 72.06 113 ASP A C 1
ATOM 873 O O . ASP A 1 113 ? 4.311 -6.514 7.159 1.00 72.06 113 ASP A O 1
ATOM 877 N N . LEU A 1 114 ? 2.350 -6.763 6.108 1.00 69.50 114 LEU A N 1
ATOM 878 C CA . LEU A 1 114 ? 2.928 -6.865 4.767 1.00 69.50 114 LEU A CA 1
ATOM 879 C C . LEU A 1 114 ? 3.479 -5.524 4.259 1.00 69.50 114 LEU A C 1
ATOM 881 O O . LEU A 1 114 ? 4.424 -5.533 3.463 1.00 69.50 114 LEU A O 1
ATOM 885 N N . ASP A 1 115 ? 2.937 -4.403 4.734 1.00 63.69 115 ASP A N 1
ATOM 886 C CA . ASP A 1 115 ? 3.352 -3.067 4.306 1.00 63.69 115 ASP A CA 1
ATOM 887 C C . ASP A 1 115 ? 4.762 -2.756 4.837 1.00 63.69 115 ASP A C 1
ATOM 889 O O . ASP A 1 115 ? 5.600 -2.211 4.113 1.00 63.69 115 ASP A O 1
ATOM 893 N N . ASP A 1 116 ? 5.093 -3.236 6.040 1.00 62.47 116 ASP A N 1
ATOM 894 C CA . ASP A 1 116 ? 6.428 -3.090 6.629 1.00 62.47 116 ASP A CA 1
ATOM 895 C C . ASP A 1 116 ? 7.531 -3.770 5.794 1.00 62.47 116 ASP A C 1
ATOM 897 O O . ASP A 1 116 ? 8.663 -3.277 5.757 1.00 62.47 116 ASP A O 1
ATOM 901 N N . PHE A 1 117 ? 7.215 -4.874 5.100 1.00 59.03 117 PHE A N 1
ATOM 902 C CA . PHE A 1 117 ? 8.193 -5.675 4.347 1.00 59.03 117 PHE A CA 1
ATOM 903 C C . PHE A 1 117 ? 8.363 -5.264 2.880 1.00 59.03 117 PHE A C 1
ATOM 905 O O . PHE A 1 117 ? 9.410 -5.550 2.296 1.00 59.03 117 PHE A O 1
ATOM 912 N N . MET A 1 118 ? 7.347 -4.661 2.254 1.00 61.41 118 MET A N 1
ATOM 913 C CA . MET A 1 118 ? 7.344 -4.429 0.800 1.00 61.41 118 MET A CA 1
ATOM 914 C C . MET A 1 118 ? 7.574 -2.966 0.394 1.00 61.41 118 MET A C 1
ATOM 916 O O . MET A 1 118 ? 7.840 -2.697 -0.780 1.00 61.41 118 MET A O 1
ATOM 920 N N . VAL A 1 119 ? 7.522 -2.012 1.327 1.00 64.88 119 VAL A N 1
ATOM 921 C CA . VAL A 1 119 ? 7.727 -0.587 1.028 1.00 64.88 119 VAL A CA 1
ATOM 922 C C . VAL A 1 119 ? 9.216 -0.268 0.830 1.00 64.88 119 VAL A C 1
ATOM 924 O O . VAL A 1 119 ? 10.045 -0.488 1.711 1.00 64.88 119 VAL A O 1
ATOM 927 N N . PHE A 1 120 ? 9.556 0.325 -0.324 1.00 58.06 120 PHE A N 1
ATOM 928 C CA . PHE A 1 120 ? 10.940 0.640 -0.725 1.00 58.06 120 PHE A CA 1
ATOM 929 C C . PHE A 1 120 ? 11.722 1.450 0.323 1.00 58.06 120 PHE A C 1
ATOM 931 O O . PHE A 1 120 ? 12.924 1.263 0.458 1.00 58.06 120 PHE A O 1
ATOM 938 N N . GLY A 1 121 ? 11.054 2.347 1.056 1.00 61.41 121 GLY A N 1
ATOM 939 C CA . GLY A 1 121 ? 11.691 3.193 2.070 1.00 61.41 121 GLY A CA 1
ATOM 940 C C . GLY A 1 121 ? 12.170 2.454 3.327 1.00 61.41 121 GLY A C 1
ATOM 941 O O . GLY A 1 121 ? 13.020 2.993 4.030 1.00 61.41 121 GLY A O 1
ATOM 942 N N . ASN A 1 122 ? 11.664 1.244 3.599 1.00 65.69 122 ASN A N 1
ATOM 943 C CA . ASN A 1 122 ? 12.037 0.462 4.782 1.00 65.69 122 ASN A CA 1
ATOM 944 C C . ASN A 1 122 ? 13.290 -0.390 4.532 1.00 65.69 122 ASN A C 1
ATOM 946 O O . ASN A 1 122 ? 14.255 -0.306 5.289 1.00 65.69 122 ASN A O 1
ATOM 950 N N . ASP A 1 123 ? 13.285 -1.185 3.457 1.00 73.31 123 ASP A N 1
ATOM 951 C CA . ASP A 1 123 ? 14.429 -1.988 3.010 1.00 73.31 123 ASP A CA 1
ATOM 952 C C . ASP A 1 123 ? 14.482 -2.009 1.476 1.00 73.31 123 ASP A C 1
ATOM 954 O O . ASP A 1 123 ? 13.801 -2.784 0.797 1.00 73.31 123 ASP A O 1
ATOM 958 N N . GLU A 1 124 ? 15.305 -1.123 0.913 1.00 83.12 124 GLU A N 1
ATOM 959 C CA . GLU A 1 124 ? 15.414 -0.980 -0.535 1.00 83.12 124 GLU A CA 1
ATOM 960 C C . GLU A 1 124 ? 15.958 -2.242 -1.222 1.00 83.12 124 GLU A C 1
ATOM 962 O O . GLU A 1 124 ? 15.631 -2.507 -2.380 1.00 83.12 124 GLU A O 1
ATOM 967 N N . GLU A 1 125 ? 16.865 -2.992 -0.585 1.00 85.44 125 GLU A N 1
ATOM 968 C CA . GLU A 1 125 ? 17.432 -4.200 -1.195 1.00 85.44 125 GLU A CA 1
ATOM 969 C C . GLU A 1 125 ? 16.405 -5.325 -1.218 1.00 85.44 125 GLU A C 1
ATOM 971 O O . GLU A 1 125 ? 16.211 -5.948 -2.269 1.00 85.44 125 GLU A O 1
ATOM 976 N N . LEU A 1 126 ? 15.694 -5.525 -0.107 1.00 83.81 126 LEU A N 1
ATOM 977 C CA . LEU A 1 126 ? 14.634 -6.517 -0.021 1.00 83.81 126 LEU A CA 1
ATOM 978 C C . LEU A 1 126 ? 13.506 -6.197 -1.004 1.00 83.81 126 LEU A C 1
ATOM 980 O O . LEU A 1 126 ? 13.159 -7.063 -1.810 1.00 83.81 126 LEU A O 1
ATOM 984 N N . ALA A 1 127 ? 13.011 -4.955 -1.028 1.00 86.56 127 ALA A N 1
ATOM 985 C CA . ALA A 1 127 ? 11.969 -4.535 -1.963 1.00 86.56 127 ALA A CA 1
ATOM 986 C C . ALA A 1 127 ? 12.409 -4.745 -3.423 1.00 86.56 127 ALA A C 1
ATOM 988 O O . ALA A 1 127 ? 11.684 -5.353 -4.213 1.00 86.56 127 ALA A O 1
ATOM 989 N N . ARG A 1 128 ? 13.634 -4.331 -3.788 1.00 91.31 128 ARG A N 1
ATOM 990 C CA . ARG A 1 128 ? 14.173 -4.564 -5.141 1.00 91.31 128 ARG A CA 1
ATOM 991 C C . ARG A 1 128 ? 14.217 -6.045 -5.493 1.00 91.31 128 ARG A C 1
ATOM 993 O O . ARG A 1 128 ? 13.783 -6.415 -6.582 1.00 91.31 128 ARG A O 1
ATOM 1000 N N . SER A 1 129 ? 14.728 -6.882 -4.592 1.00 92.56 129 SER A N 1
ATOM 1001 C CA . SER A 1 129 ? 14.829 -8.325 -4.825 1.00 92.56 129 SER A CA 1
ATOM 1002 C C . SER A 1 129 ? 13.452 -8.970 -5.003 1.00 92.56 129 SER A C 1
ATOM 1004 O O . SER A 1 129 ? 13.248 -9.738 -5.943 1.00 92.56 129 SER A O 1
ATOM 1006 N N . PHE A 1 130 ? 12.485 -8.581 -4.170 1.00 92.62 130 PHE A N 1
ATOM 1007 C CA . PHE A 1 130 ? 11.119 -9.076 -4.213 1.00 92.62 130 PHE A CA 1
ATOM 1008 C C . PHE A 1 130 ? 10.431 -8.719 -5.531 1.00 92.62 130 PHE A C 1
ATOM 1010 O O . PHE A 1 130 ? 9.927 -9.607 -6.216 1.00 92.62 130 PHE A O 1
ATOM 1017 N N . PHE A 1 131 ? 10.439 -7.442 -5.926 1.00 94.81 131 PHE A N 1
ATOM 1018 C CA . PHE A 1 131 ? 9.770 -7.013 -7.155 1.00 94.81 131 PHE A CA 1
ATOM 1019 C C . PHE A 1 131 ? 10.460 -7.544 -8.415 1.00 94.81 131 PHE A C 1
ATOM 1021 O O . PHE A 1 131 ? 9.779 -7.847 -9.394 1.00 94.81 131 PHE A O 1
ATOM 1028 N N . ALA A 1 132 ? 11.786 -7.708 -8.402 1.00 96.00 132 ALA A N 1
ATOM 1029 C CA . ALA A 1 132 ? 12.498 -8.315 -9.523 1.00 96.00 132 ALA A CA 1
ATOM 1030 C C . ALA A 1 132 ? 12.054 -9.773 -9.713 1.00 96.00 132 ALA A C 1
ATOM 1032 O O . ALA A 1 132 ? 11.713 -10.176 -10.825 1.00 96.00 132 ALA A O 1
ATOM 1033 N N . GLU A 1 133 ? 11.996 -10.538 -8.620 1.00 96.56 133 GLU A N 1
ATOM 1034 C CA . GLU A 1 133 ? 11.557 -11.934 -8.635 1.00 96.56 133 GLU A CA 1
ATOM 1035 C C . GLU A 1 133 ? 10.074 -12.062 -9.004 1.00 96.56 133 GLU A C 1
ATOM 1037 O O . GLU A 1 133 ? 9.705 -12.912 -9.815 1.00 96.56 133 GLU A O 1
ATOM 1042 N N . LEU A 1 134 ? 9.220 -11.192 -8.455 1.00 95.50 134 LEU A N 1
ATOM 1043 C CA . LEU A 1 134 ? 7.792 -11.137 -8.763 1.00 95.50 134 LEU A CA 1
ATOM 1044 C C . LEU A 1 134 ? 7.562 -10.969 -10.266 1.00 95.50 134 LEU A C 1
ATOM 1046 O O . LEU A 1 134 ? 6.834 -11.756 -10.868 1.00 95.50 134 LEU A O 1
ATOM 1050 N N . LEU A 1 135 ? 8.171 -9.944 -10.869 1.00 96.25 135 LEU A N 1
ATOM 1051 C CA . LEU A 1 135 ? 7.969 -9.635 -12.283 1.00 96.25 135 LEU A CA 1
ATOM 1052 C C . LEU A 1 135 ? 8.569 -10.715 -13.183 1.00 96.25 135 LEU A C 1
ATOM 1054 O O . LEU A 1 135 ? 7.938 -11.115 -14.159 1.00 96.25 135 LEU A O 1
ATOM 1058 N N . HIS A 1 136 ? 9.748 -11.229 -12.830 1.00 96.31 136 HIS A N 1
ATOM 1059 C CA . HIS A 1 136 ? 10.387 -12.313 -13.570 1.00 96.31 136 HIS A CA 1
ATOM 1060 C C . HIS A 1 136 ? 9.521 -13.576 -13.583 1.00 96.31 136 HIS A C 1
ATOM 1062 O O . HIS A 1 136 ? 9.228 -14.105 -14.656 1.00 96.31 136 HIS A O 1
ATOM 1068 N N . ARG A 1 137 ? 9.024 -14.015 -12.419 1.00 94.75 137 ARG A N 1
ATOM 1069 C CA . ARG A 1 137 ? 8.109 -15.164 -12.318 1.00 94.75 137 ARG A CA 1
ATOM 1070 C C . ARG A 1 137 ? 6.780 -14.921 -13.018 1.00 94.75 137 ARG A C 1
ATOM 1072 O O . ARG A 1 137 ? 6.253 -15.840 -13.638 1.00 94.75 137 ARG A O 1
ATOM 1079 N N . HIS A 1 138 ? 6.244 -13.705 -12.933 1.00 94.44 138 HIS A N 1
ATOM 1080 C CA . HIS A 1 138 ? 5.007 -13.340 -13.616 1.00 94.44 138 HIS A CA 1
ATOM 1081 C C . HIS A 1 138 ? 5.146 -13.501 -15.136 1.00 94.44 138 HIS A C 1
ATOM 1083 O O . HIS A 1 138 ? 4.299 -14.131 -15.768 1.00 94.44 138 HIS A O 1
ATOM 1089 N N . VAL A 1 139 ? 6.243 -13.001 -15.711 1.00 92.56 139 VAL A N 1
ATOM 1090 C CA . VAL A 1 139 ? 6.531 -13.126 -17.147 1.00 92.56 139 VAL A CA 1
ATOM 1091 C C . VAL A 1 139 ? 6.810 -14.575 -17.539 1.00 92.56 139 VAL A C 1
ATOM 1093 O O . VAL A 1 139 ? 6.251 -15.040 -18.529 1.00 92.56 139 VAL A O 1
ATOM 1096 N N . LEU A 1 140 ? 7.609 -15.307 -16.755 1.00 92.31 140 LEU A N 1
ATOM 1097 C CA . LEU A 1 140 ? 7.848 -16.735 -16.987 1.00 92.31 140 LEU A CA 1
ATOM 1098 C C . LEU A 1 140 ? 6.540 -17.529 -17.027 1.00 92.31 140 LEU A C 1
ATOM 1100 O O . LEU A 1 140 ? 6.322 -18.298 -17.956 1.00 92.31 140 LEU A O 1
ATOM 1104 N N . SER A 1 141 ? 5.650 -17.308 -16.057 1.00 91.25 141 SER A N 1
ATOM 1105 C CA . SER A 1 141 ? 4.358 -17.996 -16.007 1.00 91.25 141 SER A CA 1
ATOM 1106 C C . SER A 1 141 ? 3.463 -17.622 -17.189 1.00 91.25 141 SER A C 1
ATOM 1108 O O . SER A 1 141 ? 2.812 -18.490 -17.761 1.00 91.25 141 SER A O 1
ATOM 1110 N N . ALA A 1 142 ? 3.448 -16.349 -17.592 1.00 88.81 142 ALA A N 1
ATOM 1111 C CA . ALA A 1 142 ? 2.646 -15.894 -18.725 1.00 88.81 142 ALA A CA 1
ATOM 1112 C C . ALA A 1 142 ? 3.146 -16.439 -20.077 1.00 88.81 142 ALA A C 1
ATOM 1114 O O . ALA A 1 142 ? 2.371 -16.530 -21.030 1.00 88.81 142 ALA A O 1
ATOM 1115 N N . LEU A 1 143 ? 4.431 -16.792 -20.167 1.00 89.06 143 LEU A N 1
ATOM 1116 C CA . LEU A 1 143 ? 5.088 -17.266 -21.385 1.00 89.06 143 LEU A CA 1
ATOM 1117 C C . LEU A 1 143 ? 5.387 -18.770 -21.378 1.00 89.06 143 LEU A C 1
ATOM 1119 O O . LEU A 1 143 ? 5.986 -19.261 -22.326 1.00 89.06 143 LEU A O 1
ATOM 1123 N N . GLU A 1 144 ? 4.931 -19.518 -20.372 1.00 83.69 144 GLU A N 1
ATOM 1124 C CA . GLU A 1 144 ? 5.223 -20.952 -20.214 1.00 83.69 144 GLU A CA 1
ATOM 1125 C C . GLU A 1 144 ? 4.847 -21.796 -21.448 1.00 83.69 144 GLU A C 1
ATOM 1127 O O . GLU A 1 144 ? 5.476 -22.811 -21.722 1.00 83.69 144 GLU A O 1
ATOM 1132 N N . GLN A 1 145 ? 3.843 -21.364 -22.218 1.00 81.19 145 GLN A N 1
ATOM 1133 C CA . GLN A 1 145 ? 3.365 -22.048 -23.429 1.00 81.19 145 GLN A CA 1
ATOM 1134 C C . GLN A 1 145 ? 3.893 -21.427 -24.737 1.00 81.19 145 GLN A C 1
ATOM 1136 O O . GLN A 1 145 ? 3.381 -21.726 -25.817 1.00 81.19 145 GLN A O 1
ATOM 1141 N N . ARG A 1 146 ? 4.861 -20.507 -24.658 1.00 83.94 146 ARG A N 1
ATOM 1142 C CA . ARG A 1 146 ? 5.432 -19.796 -25.807 1.00 83.94 146 ARG A CA 1
ATOM 1143 C C . ARG A 1 146 ? 6.905 -20.132 -25.984 1.00 83.94 146 ARG A C 1
ATOM 1145 O O . ARG A 1 146 ? 7.777 -19.470 -25.434 1.00 83.94 146 ARG A O 1
ATOM 1152 N N . ASP A 1 147 ? 7.168 -21.107 -26.845 1.00 79.69 147 ASP A N 1
ATOM 1153 C CA . ASP A 1 147 ? 8.531 -21.532 -27.188 1.00 79.69 147 ASP A CA 1
ATOM 1154 C C . ASP A 1 147 ? 9.305 -20.494 -28.026 1.00 79.69 147 ASP A C 1
ATOM 1156 O O . ASP A 1 147 ? 10.514 -20.614 -28.217 1.00 79.69 147 ASP A O 1
ATOM 1160 N N . ASP A 1 148 ? 8.620 -19.477 -28.556 1.00 85.81 148 ASP A N 1
ATOM 1161 C CA . ASP A 1 148 ? 9.198 -18.457 -29.431 1.00 85.81 148 ASP A CA 1
ATOM 1162 C C . ASP A 1 148 ? 9.809 -17.261 -28.683 1.00 85.81 148 ASP A C 1
ATOM 1164 O O . ASP A 1 148 ? 10.425 -16.398 -29.311 1.00 85.81 148 ASP A O 1
ATOM 1168 N N . VAL A 1 149 ? 9.669 -17.206 -27.353 1.00 83.19 149 VAL A N 1
ATOM 1169 C CA . VAL A 1 149 ? 10.176 -16.108 -26.521 1.00 83.19 149 VAL A CA 1
ATOM 1170 C C . VAL A 1 149 ? 11.103 -16.650 -25.439 1.00 83.19 149 VAL A C 1
ATOM 1172 O O . VAL A 1 149 ? 10.696 -17.423 -24.576 1.00 83.19 149 VAL A O 1
ATOM 1175 N N . ILE A 1 150 ? 12.360 -16.205 -25.451 1.00 85.00 150 ILE A N 1
ATOM 1176 C CA . ILE A 1 150 ? 13.346 -16.572 -24.432 1.00 85.00 150 ILE A CA 1
ATOM 1177 C C . ILE A 1 150 ? 13.288 -15.540 -23.311 1.00 85.00 150 ILE A C 1
ATOM 1179 O O . ILE A 1 150 ? 13.648 -14.383 -23.506 1.00 85.00 150 ILE A O 1
ATOM 1183 N N . VAL A 1 151 ? 12.857 -15.968 -22.128 1.00 86.88 151 VAL A N 1
ATOM 1184 C CA . VAL A 1 151 ? 12.926 -15.148 -20.915 1.00 86.88 151 VAL A CA 1
ATOM 1185 C C . VAL A 1 151 ? 14.290 -15.362 -20.251 1.00 86.88 151 VAL A C 1
ATOM 1187 O O . VAL A 1 151 ? 14.747 -16.506 -20.166 1.00 86.88 151 VAL A O 1
ATOM 1190 N N . PRO A 1 152 ? 14.952 -14.308 -19.741 1.00 91.50 152 PRO A N 1
ATOM 1191 C CA . PRO A 1 152 ? 16.198 -14.454 -18.997 1.00 91.50 152 PRO A CA 1
ATOM 1192 C C . PRO A 1 152 ? 16.093 -15.459 -17.848 1.00 91.50 152 PRO A C 1
ATOM 1194 O O . PRO A 1 152 ? 15.069 -15.548 -17.180 1.00 91.50 152 PRO A O 1
ATOM 1197 N N . GLY A 1 153 ? 17.169 -16.201 -17.579 1.00 89.75 153 GLY A N 1
ATOM 1198 C CA . GLY A 1 153 ? 17.168 -17.266 -16.565 1.00 89.75 153 GLY A CA 1
ATOM 1199 C C . GLY A 1 153 ? 17.189 -16.783 -15.108 1.00 89.75 153 GLY A C 1
ATOM 1200 O O . GLY A 1 153 ? 17.100 -17.602 -14.199 1.00 89.75 153 GLY A O 1
ATOM 1201 N N . SER A 1 154 ? 17.330 -15.476 -14.867 1.00 95.50 154 SER A N 1
ATOM 1202 C CA . SER A 1 154 ? 17.336 -14.892 -13.523 1.00 95.50 154 SER A CA 1
ATOM 1203 C C . SER A 1 154 ? 16.623 -13.544 -13.493 1.00 95.50 154 SER A C 1
ATOM 1205 O O . SER A 1 154 ? 16.650 -12.804 -14.481 1.00 95.50 154 SER A O 1
ATOM 1207 N N . ALA A 1 155 ? 16.070 -13.189 -12.332 1.00 95.94 155 ALA A N 1
ATOM 1208 C CA . ALA A 1 155 ? 15.431 -11.898 -12.107 1.00 95.94 155 ALA A CA 1
ATOM 1209 C C . ALA A 1 155 ? 16.381 -10.712 -12.348 1.00 95.94 155 ALA A C 1
ATOM 1211 O O . ALA A 1 155 ? 15.982 -9.695 -12.910 1.00 95.94 155 ALA A O 1
ATOM 1212 N N . ALA A 1 156 ? 17.662 -10.855 -11.992 1.00 94.81 156 ALA A N 1
ATOM 1213 C CA . ALA A 1 156 ? 18.668 -9.820 -12.225 1.00 94.81 156 ALA A CA 1
ATOM 1214 C C . ALA A 1 156 ? 18.897 -9.568 -13.725 1.00 94.81 156 ALA A C 1
ATOM 1216 O O . ALA A 1 156 ? 18.894 -8.419 -14.165 1.00 94.81 156 ALA A O 1
ATOM 1217 N N . SER A 1 157 ? 19.047 -10.636 -14.516 1.00 95.12 157 SER A N 1
ATOM 1218 C CA . SER A 1 157 ? 19.188 -10.535 -15.974 1.00 95.12 157 SER A CA 1
ATOM 1219 C C . SER A 1 157 ? 17.918 -9.990 -16.628 1.00 95.12 157 SER A C 1
ATOM 1221 O O . SER A 1 157 ? 18.010 -9.167 -17.532 1.00 95.12 157 SER A O 1
ATOM 1223 N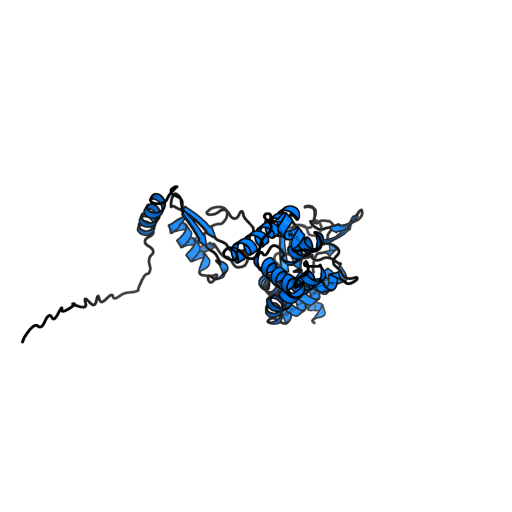 N . PHE A 1 158 ? 16.744 -10.391 -16.131 1.00 95.62 158 PHE A N 1
ATOM 1224 C CA . PHE A 1 158 ? 15.457 -9.869 -16.585 1.00 95.62 158 PHE A CA 1
ATOM 1225 C C . PHE A 1 158 ? 15.355 -8.352 -16.394 1.00 95.62 158 PHE A C 1
ATOM 1227 O O . PHE A 1 158 ? 15.047 -7.635 -17.342 1.00 95.62 158 PHE A O 1
ATOM 1234 N N . VAL A 1 159 ? 15.681 -7.839 -15.203 1.00 96.56 159 VAL A N 1
ATOM 1235 C CA . VAL A 1 159 ? 15.674 -6.390 -14.939 1.00 96.56 159 VAL A CA 1
ATOM 1236 C C . VAL A 1 159 ? 16.706 -5.658 -15.802 1.00 96.56 159 VAL A C 1
ATOM 1238 O O . VAL A 1 159 ? 16.422 -4.573 -16.304 1.00 96.56 159 VAL A O 1
ATOM 1241 N N . GLN A 1 160 ? 17.890 -6.241 -16.003 1.00 95.31 160 GLN A N 1
ATOM 1242 C CA . GLN A 1 160 ? 18.938 -5.634 -16.827 1.00 95.31 160 GLN A CA 1
ATOM 1243 C C . GLN A 1 160 ? 18.534 -5.496 -18.302 1.00 95.31 160 GLN A C 1
ATOM 1245 O O . GLN A 1 160 ? 18.939 -4.536 -18.950 1.00 95.31 160 GLN A O 1
ATOM 1250 N N . GLU A 1 161 ? 17.760 -6.443 -18.832 1.00 94.44 161 GLU A N 1
ATOM 1251 C CA . GLU A 1 161 ? 17.256 -6.389 -20.206 1.00 94.44 161 GLU A CA 1
ATOM 1252 C C . GLU A 1 161 ? 16.022 -5.484 -20.331 1.00 94.44 161 GLU A C 1
ATOM 1254 O O . GLU A 1 161 ? 15.908 -4.708 -21.279 1.00 94.44 161 GLU A O 1
ATOM 1259 N N . ALA A 1 162 ? 15.112 -5.544 -19.355 1.00 95.50 162 ALA A N 1
ATOM 1260 C CA . ALA A 1 162 ? 13.848 -4.817 -19.403 1.00 95.50 162 ALA A CA 1
ATOM 1261 C C . ALA A 1 162 ? 13.997 -3.304 -19.174 1.00 95.50 162 ALA A C 1
ATOM 1263 O O . ALA A 1 162 ? 13.176 -2.538 -19.676 1.00 95.50 162 ALA A O 1
ATOM 1264 N N . PHE A 1 163 ? 15.013 -2.851 -18.431 1.00 98.00 163 PHE A N 1
ATOM 1265 C CA . PHE A 1 163 ? 15.175 -1.448 -18.032 1.00 98.00 163 PHE A CA 1
ATOM 1266 C C . PHE A 1 163 ? 16.498 -0.861 -18.516 1.00 98.00 163 PHE A C 1
ATOM 1268 O O . PHE A 1 163 ? 17.530 -1.522 -18.510 1.00 98.00 163 PHE A O 1
ATOM 1275 N N . THR A 1 164 ? 16.502 0.429 -18.865 1.00 97.25 164 THR A N 1
ATOM 1276 C CA . THR A 1 164 ? 17.721 1.089 -19.370 1.00 97.25 164 THR A CA 1
ATOM 1277 C C . THR A 1 164 ? 18.839 1.181 -18.332 1.00 97.25 164 THR A C 1
ATOM 1279 O O . THR A 1 164 ? 20.014 1.219 -18.693 1.00 97.25 164 THR A O 1
ATOM 1282 N N . GLN A 1 165 ? 18.489 1.258 -17.046 1.00 94.62 165 GLN A N 1
ATOM 1283 C CA . GLN A 1 165 ? 19.432 1.350 -15.932 1.00 94.62 165 GLN A CA 1
ATOM 1284 C C . GLN A 1 165 ? 18.749 1.015 -14.600 1.00 94.62 165 GLN A C 1
ATOM 1286 O O . GLN A 1 165 ? 17.544 1.220 -14.439 1.00 94.62 165 GLN A O 1
ATOM 1291 N N . ARG A 1 166 ? 19.539 0.596 -13.604 1.00 92.31 166 ARG A N 1
ATOM 1292 C CA . ARG A 1 166 ? 19.052 0.245 -12.257 1.00 92.31 166 ARG A CA 1
ATOM 1293 C C . ARG A 1 166 ? 18.163 1.327 -11.611 1.00 92.31 166 ARG A C 1
ATOM 1295 O O . ARG A 1 166 ? 17.089 0.963 -11.148 1.00 92.31 166 ARG A O 1
ATOM 1302 N N . PRO A 1 167 ? 18.491 2.637 -11.658 1.00 94.94 167 PRO A N 1
ATOM 1303 C CA . PRO A 1 167 ? 17.614 3.670 -11.095 1.00 94.94 167 PRO A CA 1
ATOM 1304 C C . PRO A 1 167 ? 16.202 3.736 -11.692 1.00 94.94 167 PRO A C 1
ATOM 1306 O O . PRO A 1 167 ? 15.301 4.260 -11.048 1.00 94.94 167 PRO A O 1
ATOM 1309 N N . VAL A 1 168 ? 15.988 3.243 -12.917 1.00 96.62 168 VAL A N 1
ATOM 1310 C CA . VAL A 1 168 ? 14.643 3.199 -13.515 1.00 96.62 168 VAL A CA 1
ATOM 1311 C C . VAL A 1 168 ? 13.810 2.089 -12.884 1.00 96.62 168 VAL A C 1
ATOM 1313 O O . VAL A 1 168 ? 12.626 2.289 -12.628 1.00 96.62 168 VAL A O 1
ATOM 1316 N N . PHE A 1 169 ? 14.427 0.945 -12.592 1.00 96.94 169 PHE A N 1
ATOM 1317 C CA . PHE A 1 169 ? 13.762 -0.114 -11.845 1.00 96.94 169 PHE A CA 1
ATOM 1318 C C . PHE A 1 169 ? 13.460 0.330 -10.409 1.00 96.94 169 PHE A C 1
ATOM 1320 O O . PHE A 1 169 ? 12.346 0.137 -9.936 1.00 96.94 169 PHE A O 1
ATOM 1327 N N . ASP A 1 170 ? 14.395 1.017 -9.749 1.00 93.81 170 ASP A N 1
ATOM 1328 C CA . ASP A 1 170 ? 14.164 1.579 -8.412 1.00 93.81 170 ASP A CA 1
ATOM 1329 C C . ASP A 1 170 ? 12.982 2.565 -8.409 1.00 93.81 170 ASP A C 1
ATOM 1331 O O . ASP A 1 170 ? 12.183 2.563 -7.476 1.00 93.81 170 ASP A O 1
ATOM 1335 N N . GLU A 1 171 ? 12.819 3.369 -9.465 1.00 93.69 171 GLU A N 1
ATOM 1336 C CA . GLU A 1 171 ? 11.648 4.241 -9.623 1.00 93.69 171 GLU A CA 1
ATOM 1337 C C . GLU A 1 171 ? 10.344 3.442 -9.748 1.00 93.69 171 GLU A C 1
ATOM 1339 O O . GLU A 1 171 ? 9.341 3.824 -9.152 1.00 93.69 171 GLU A O 1
ATOM 1344 N N . LEU A 1 172 ? 10.343 2.322 -10.481 1.00 95.44 172 LEU A N 1
ATOM 1345 C CA . LEU A 1 172 ? 9.172 1.446 -10.579 1.00 95.44 172 LEU A CA 1
ATOM 1346 C C . LEU A 1 172 ? 8.808 0.866 -9.209 1.00 95.44 172 LEU A C 1
ATOM 1348 O O . LEU A 1 172 ? 7.635 0.863 -8.845 1.00 95.44 172 LEU A O 1
ATOM 1352 N N . VAL A 1 173 ? 9.801 0.396 -8.450 1.00 92.62 173 VAL A N 1
ATOM 1353 C CA . VAL A 1 173 ? 9.578 -0.167 -7.112 1.00 92.62 173 VAL A CA 1
ATOM 1354 C C . VAL A 1 173 ? 9.044 0.901 -6.154 1.00 92.62 173 VAL A C 1
ATOM 1356 O O . VAL A 1 173 ? 8.114 0.631 -5.396 1.00 92.62 173 VAL A O 1
ATOM 1359 N N . LYS A 1 174 ? 9.561 2.134 -6.230 1.00 88.94 174 LYS A N 1
ATOM 1360 C CA . LYS A 1 174 ? 9.015 3.282 -5.488 1.00 88.94 174 LYS A CA 1
ATOM 1361 C C . LYS A 1 174 ? 7.575 3.583 -5.891 1.00 88.94 174 LYS A C 1
ATOM 1363 O O . LYS A 1 174 ? 6.741 3.760 -5.016 1.00 88.94 174 LYS A O 1
ATOM 1368 N N . ALA A 1 175 ? 7.281 3.607 -7.189 1.00 90.12 175 ALA A N 1
ATOM 1369 C CA . ALA A 1 175 ? 5.945 3.890 -7.707 1.00 90.12 175 ALA A CA 1
ATOM 1370 C C . ALA A 1 175 ? 4.916 2.800 -7.370 1.00 90.12 175 ALA A C 1
ATOM 1372 O O . ALA A 1 175 ? 3.720 3.073 -7.369 1.00 90.12 175 ALA A O 1
ATOM 1373 N N . ALA A 1 176 ? 5.375 1.575 -7.108 1.00 89.25 176 ALA A N 1
ATOM 1374 C CA . ALA A 1 176 ? 4.527 0.477 -6.671 1.00 89.25 176 ALA A CA 1
ATOM 1375 C C . ALA A 1 176 ? 4.152 0.555 -5.185 1.00 89.25 176 ALA A C 1
ATOM 1377 O O . ALA A 1 176 ? 3.201 -0.107 -4.789 1.00 89.25 176 ALA A O 1
ATOM 1378 N N . GLU A 1 177 ? 4.903 1.304 -4.369 1.00 82.69 177 GLU A N 1
ATOM 1379 C CA . GLU A 1 177 ? 4.651 1.502 -2.931 1.00 82.69 177 GLU A CA 1
ATOM 1380 C C . GLU A 1 177 ? 4.414 0.204 -2.148 1.00 82.69 177 GLU A C 1
ATOM 1382 O O . GLU A 1 177 ? 3.592 0.134 -1.245 1.00 82.69 177 GLU A O 1
ATOM 1387 N N . GLY A 1 178 ? 5.137 -0.855 -2.516 1.00 82.44 178 GLY A N 1
ATOM 1388 C CA . GLY A 1 178 ? 4.985 -2.162 -1.883 1.00 82.44 178 GLY A CA 1
ATOM 1389 C C . GLY A 1 178 ? 3.767 -2.965 -2.337 1.00 82.44 178 GLY A C 1
ATOM 1390 O O . GLY A 1 178 ? 3.581 -4.074 -1.859 1.00 82.44 178 GLY A O 1
ATOM 1391 N N . VAL A 1 179 ? 2.991 -2.491 -3.316 1.00 84.19 179 VAL A N 1
ATOM 1392 C CA . VAL A 1 179 ? 1.821 -3.191 -3.860 1.00 84.19 179 VAL A CA 1
ATOM 1393 C C . VAL A 1 179 ? 2.199 -3.973 -5.136 1.00 84.19 179 VAL A C 1
ATOM 1395 O O . VAL A 1 179 ? 2.386 -3.375 -6.202 1.00 84.19 179 VAL A O 1
ATOM 1398 N N . PRO A 1 180 ? 2.242 -5.327 -5.104 1.00 89.31 180 PRO A N 1
ATOM 1399 C CA . PRO A 1 180 ? 2.559 -6.172 -6.268 1.00 89.31 180 PRO A CA 1
ATOM 1400 C C . PRO A 1 180 ? 1.710 -5.877 -7.508 1.00 89.31 180 PRO A C 1
ATOM 1402 O O . PRO A 1 180 ? 2.205 -5.862 -8.636 1.00 89.31 180 PRO A O 1
ATOM 1405 N N . ARG A 1 181 ? 0.414 -5.626 -7.295 1.00 88.50 181 ARG A N 1
ATOM 1406 C CA . ARG A 1 181 ? -0.551 -5.335 -8.361 1.00 88.50 181 ARG A CA 1
ATOM 1407 C C . ARG A 1 181 ? -0.241 -4.012 -9.059 1.00 88.50 181 ARG A C 1
ATOM 1409 O O . ARG A 1 181 ? -0.305 -3.951 -10.285 1.00 88.50 181 ARG A O 1
ATOM 1416 N N . ASP A 1 182 ? 0.122 -2.982 -8.298 1.00 89.50 182 ASP A N 1
ATOM 1417 C CA . ASP A 1 182 ? 0.469 -1.676 -8.853 1.00 89.50 182 ASP A CA 1
ATOM 1418 C C . ASP A 1 182 ? 1.756 -1.799 -9.685 1.00 89.50 182 ASP A C 1
ATOM 1420 O O . ASP A 1 182 ? 1.775 -1.349 -10.829 1.00 89.50 182 ASP A O 1
ATOM 1424 N N . ALA A 1 183 ? 2.773 -2.531 -9.207 1.00 93.56 183 ALA A N 1
ATOM 1425 C CA . ALA A 1 183 ? 3.986 -2.801 -9.990 1.00 93.56 183 ALA A CA 1
ATOM 1426 C C . ALA A 1 183 ? 3.694 -3.462 -11.346 1.00 93.56 183 ALA A C 1
ATOM 1428 O O . ALA A 1 183 ? 4.204 -3.000 -12.369 1.00 93.56 183 ALA A O 1
ATOM 1429 N N . ILE A 1 184 ? 2.864 -4.514 -11.374 1.00 95.00 184 ILE A N 1
ATOM 1430 C CA . ILE A 1 184 ? 2.500 -5.224 -12.613 1.00 95.00 184 ILE A CA 1
ATOM 1431 C C . ILE A 1 184 ? 1.783 -4.284 -13.589 1.00 95.00 184 ILE A C 1
ATOM 1433 O O . ILE A 1 184 ? 2.095 -4.272 -14.783 1.00 95.00 184 ILE A O 1
ATOM 1437 N N . ASN A 1 185 ? 0.848 -3.464 -13.108 1.00 93.25 185 ASN A N 1
ATOM 1438 C CA . ASN A 1 185 ? 0.106 -2.545 -13.970 1.00 93.25 185 ASN A CA 1
ATOM 1439 C C . ASN A 1 185 ? 0.982 -1.401 -14.497 1.00 93.25 185 ASN A C 1
ATOM 1441 O O . ASN A 1 185 ? 0.947 -1.093 -15.694 1.00 93.25 185 ASN A O 1
ATOM 1445 N N . ILE A 1 186 ? 1.807 -0.809 -13.630 1.00 94.88 186 ILE A N 1
ATOM 1446 C CA . ILE A 1 186 ? 2.733 0.264 -13.998 1.00 94.88 186 ILE A CA 1
ATOM 1447 C C . ILE A 1 186 ? 3.753 -0.258 -15.015 1.00 94.88 186 ILE A C 1
ATOM 1449 O O . ILE A 1 186 ? 3.921 0.359 -16.068 1.00 94.88 186 ILE A O 1
ATOM 1453 N N . VAL A 1 187 ? 4.390 -1.413 -14.775 1.00 96.94 187 VAL A N 1
ATOM 1454 C CA . VAL A 1 187 ? 5.378 -1.963 -15.720 1.00 96.94 187 VAL A CA 1
ATOM 1455 C C . VAL A 1 187 ? 4.736 -2.371 -17.042 1.00 96.94 187 VAL A C 1
ATOM 1457 O O . VAL A 1 187 ? 5.311 -2.108 -18.093 1.00 96.94 187 VAL A O 1
ATOM 1460 N N . SER A 1 188 ? 3.519 -2.925 -17.021 1.00 95.06 188 SER A N 1
ATOM 1461 C CA . SER A 1 188 ? 2.790 -3.285 -18.243 1.00 95.06 188 SER A CA 1
ATOM 1462 C C . SER A 1 188 ? 2.521 -2.062 -19.116 1.00 95.06 188 SER A C 1
ATOM 1464 O O . SER A 1 188 ? 2.687 -2.108 -20.336 1.00 95.06 188 SER A O 1
ATOM 1466 N N . TYR A 1 189 ? 2.131 -0.936 -18.512 1.00 95.31 189 TYR A N 1
ATOM 1467 C CA . TYR A 1 189 ? 1.971 0.308 -19.257 1.00 95.31 189 TYR A CA 1
ATOM 1468 C C . TYR A 1 189 ? 3.317 0.873 -19.721 1.00 95.31 189 TYR A C 1
ATOM 1470 O O . TYR A 1 189 ? 3.440 1.269 -20.879 1.00 95.31 189 TYR A O 1
ATOM 1478 N N . ALA A 1 190 ? 4.327 0.889 -18.849 1.00 97.38 190 ALA A N 1
ATOM 1479 C CA . ALA A 1 190 ? 5.653 1.401 -19.178 1.00 97.38 190 ALA A CA 1
ATOM 1480 C C . ALA A 1 190 ? 6.273 0.638 -20.361 1.00 97.38 190 ALA A C 1
ATOM 1482 O O . ALA A 1 190 ? 6.757 1.272 -21.297 1.00 97.38 190 ALA A O 1
ATOM 1483 N N . ALA A 1 191 ? 6.167 -0.694 -20.366 1.00 96.12 191 ALA A N 1
ATOM 1484 C CA . ALA A 1 191 ? 6.598 -1.564 -21.457 1.00 96.12 191 ALA A CA 1
ATOM 1485 C C . ALA A 1 191 ? 5.855 -1.254 -22.763 1.00 96.12 191 ALA A C 1
ATOM 1487 O O . ALA A 1 191 ? 6.478 -1.103 -23.805 1.00 96.12 191 ALA A O 1
ATOM 1488 N N . ARG A 1 192 ? 4.529 -1.061 -22.718 1.00 95.44 192 ARG A N 1
ATOM 1489 C CA . ARG A 1 192 ? 3.742 -0.691 -23.910 1.00 95.44 192 ARG A CA 1
ATOM 1490 C C . ARG A 1 192 ? 4.138 0.656 -24.508 1.00 95.44 192 ARG A C 1
ATOM 1492 O O . ARG A 1 192 ? 4.015 0.832 -25.714 1.00 95.44 192 ARG A O 1
ATOM 1499 N N . VAL A 1 193 ? 4.550 1.616 -23.680 1.00 95.31 193 VAL A N 1
ATOM 1500 C CA . VAL A 1 193 ? 5.041 2.918 -24.163 1.00 95.31 193 VAL A CA 1
ATOM 1501 C C . VAL A 1 193 ? 6.473 2.807 -24.687 1.00 95.31 193 VAL A C 1
ATOM 1503 O O . VAL A 1 193 ? 6.811 3.481 -25.656 1.00 95.31 193 VAL A O 1
ATOM 1506 N N . ALA A 1 194 ? 7.311 1.988 -24.050 1.00 96.44 194 ALA A N 1
ATOM 1507 C CA . ALA A 1 194 ? 8.677 1.725 -24.498 1.00 96.44 194 ALA A CA 1
ATOM 1508 C C . ALA A 1 194 ? 8.725 0.890 -25.795 1.00 96.44 194 ALA A C 1
ATOM 1510 O O . ALA A 1 194 ? 9.694 0.989 -26.549 1.00 96.44 194 ALA A O 1
ATOM 1511 N N . ASP A 1 195 ? 7.660 0.130 -26.076 1.00 93.69 195 ASP A N 1
ATOM 1512 C CA . ASP A 1 195 ? 7.510 -0.741 -27.242 1.00 93.69 195 ASP A CA 1
ATOM 1513 C C . ASP A 1 195 ? 8.684 -1.733 -27.348 1.00 93.69 195 ASP A C 1
ATOM 1515 O O . ASP A 1 195 ? 8.899 -2.521 -26.431 1.00 93.69 195 ASP A O 1
ATOM 1519 N N . ASN A 1 196 ? 9.469 -1.688 -28.428 1.00 91.62 196 ASN A N 1
ATOM 1520 C CA . ASN A 1 196 ? 10.624 -2.567 -28.629 1.00 91.62 196 ASN A CA 1
ATOM 1521 C C . ASN A 1 196 ? 11.913 -2.071 -27.941 1.00 91.62 196 ASN A C 1
ATOM 1523 O O . ASN A 1 196 ? 12.985 -2.631 -28.166 1.00 91.62 196 ASN A O 1
ATOM 1527 N N . SER A 1 197 ? 11.846 -0.994 -27.153 1.00 95.88 197 SER A N 1
ATOM 1528 C CA . SER A 1 197 ? 12.992 -0.447 -26.417 1.00 95.88 197 SER A CA 1
ATOM 1529 C C . SER A 1 197 ? 12.945 -0.826 -24.938 1.00 95.88 197 SER A C 1
ATOM 1531 O O . SER A 1 197 ? 11.877 -1.059 -24.376 1.00 95.88 197 SER A O 1
ATOM 1533 N N . ALA A 1 198 ? 14.105 -0.812 -24.278 1.00 96.88 198 ALA A N 1
ATOM 1534 C CA . ALA A 1 198 ? 14.167 -0.945 -22.826 1.00 96.88 198 ALA A CA 1
ATOM 1535 C C . ALA A 1 198 ? 13.409 0.202 -22.131 1.00 96.88 198 ALA A C 1
ATOM 1537 O O . ALA A 1 198 ? 13.436 1.356 -22.571 1.00 96.88 198 ALA A O 1
ATOM 1538 N N . ILE A 1 199 ? 12.758 -0.114 -21.013 1.00 98.44 199 ILE A N 1
ATOM 1539 C CA . ILE A 1 199 ? 11.943 0.816 -20.234 1.00 98.44 199 ILE A CA 1
ATOM 1540 C C . ILE A 1 199 ? 12.849 1.883 -19.613 1.00 98.44 199 ILE A C 1
ATOM 1542 O O . ILE A 1 199 ? 13.757 1.584 -18.833 1.00 98.44 199 ILE A O 1
ATOM 1546 N N . GLY A 1 200 ? 12.592 3.145 -19.952 1.00 97.75 200 GLY A N 1
ATOM 1547 C CA . GLY A 1 200 ? 13.281 4.308 -19.405 1.00 97.75 200 GLY A CA 1
ATOM 1548 C C . GLY A 1 200 ? 12.492 5.027 -18.308 1.00 97.75 200 GLY A C 1
ATOM 1549 O O . GLY A 1 200 ? 11.294 4.814 -18.115 1.00 97.75 200 GLY A O 1
ATOM 1550 N N . MET A 1 201 ? 13.165 5.958 -17.622 1.00 95.75 201 MET A N 1
ATOM 1551 C CA . MET A 1 201 ? 12.567 6.800 -16.571 1.00 95.75 201 MET A CA 1
ATOM 1552 C C . MET A 1 201 ? 11.268 7.505 -17.013 1.00 95.75 201 MET A C 1
ATOM 1554 O O . MET A 1 201 ? 10.297 7.480 -16.253 1.00 95.75 201 MET A O 1
ATOM 1558 N N . PRO A 1 202 ? 11.180 8.094 -18.229 1.00 94.94 202 PRO A N 1
ATOM 1559 C CA . PRO A 1 202 ? 9.943 8.731 -18.674 1.00 94.94 202 PRO A CA 1
ATOM 1560 C C . PRO A 1 202 ? 8.772 7.748 -18.780 1.00 94.94 202 PRO A C 1
ATOM 1562 O O . PRO A 1 202 ? 7.647 8.115 -18.449 1.00 94.94 202 PRO A O 1
ATOM 1565 N N . ASN A 1 203 ? 9.031 6.499 -19.188 1.00 97.00 203 ASN A N 1
ATOM 1566 C CA . ASN A 1 203 ? 7.994 5.478 -19.327 1.00 97.00 203 ASN A CA 1
ATOM 1567 C C . ASN A 1 203 ? 7.401 5.115 -17.963 1.00 97.00 203 ASN A C 1
ATOM 1569 O O . ASN A 1 203 ? 6.181 5.097 -17.825 1.00 97.00 203 ASN A O 1
ATOM 1573 N N . VAL A 1 204 ? 8.250 4.891 -16.952 1.00 96.50 204 VAL A N 1
ATOM 1574 C CA . VAL A 1 204 ? 7.813 4.561 -15.583 1.00 96.50 204 VAL A CA 1
ATOM 1575 C C . VAL A 1 204 ? 7.009 5.704 -14.970 1.00 96.50 204 VAL A C 1
ATOM 1577 O O . VAL A 1 204 ? 5.908 5.480 -14.479 1.00 96.50 204 VAL A O 1
ATOM 1580 N N . ARG A 1 205 ? 7.499 6.946 -15.050 1.00 94.56 205 ARG A N 1
ATOM 1581 C CA . ARG A 1 205 ? 6.792 8.105 -14.477 1.00 94.56 205 ARG A CA 1
ATOM 1582 C C . ARG A 1 205 ? 5.449 8.360 -15.151 1.00 94.56 205 ARG A C 1
ATOM 1584 O O . ARG A 1 205 ? 4.452 8.607 -14.476 1.00 94.56 205 ARG A O 1
ATOM 1591 N N . GLN A 1 206 ? 5.403 8.259 -16.480 1.00 92.75 206 GLN A N 1
ATOM 1592 C CA . GLN A 1 206 ? 4.151 8.374 -17.223 1.00 92.75 206 GLN A CA 1
ATOM 1593 C C . GLN A 1 206 ? 3.176 7.247 -16.854 1.00 92.75 206 GLN A C 1
ATOM 1595 O O . GLN A 1 206 ? 1.978 7.502 -16.720 1.00 92.75 206 GLN A O 1
ATOM 1600 N N . ALA A 1 207 ? 3.680 6.023 -16.679 1.00 93.50 207 ALA A N 1
ATOM 1601 C CA . ALA A 1 207 ? 2.894 4.870 -16.260 1.00 93.50 207 ALA A CA 1
ATOM 1602 C C . ALA A 1 207 ? 2.299 5.049 -14.865 1.00 93.50 207 ALA A C 1
ATOM 1604 O O . ALA A 1 207 ? 1.091 4.912 -14.706 1.00 93.50 207 ALA A O 1
ATOM 1605 N N . ALA A 1 208 ? 3.127 5.416 -13.888 1.00 92.06 208 ALA A N 1
ATOM 1606 C CA . ALA A 1 208 ? 2.718 5.641 -12.508 1.00 92.06 208 ALA A CA 1
ATOM 1607 C C . ALA A 1 208 ? 1.653 6.740 -12.412 1.00 92.06 208 ALA A C 1
ATOM 1609 O O . ALA A 1 208 ? 0.603 6.542 -11.807 1.00 92.06 208 ALA A O 1
ATOM 1610 N N . ARG A 1 209 ? 1.867 7.862 -13.112 1.00 89.25 209 ARG A N 1
ATOM 1611 C CA . ARG A 1 209 ? 0.878 8.941 -13.210 1.00 89.25 209 ARG A CA 1
ATOM 1612 C C . ARG A 1 209 ? -0.442 8.443 -13.784 1.00 89.25 209 ARG A C 1
ATOM 1614 O O . ARG A 1 209 ? -1.507 8.741 -13.261 1.00 89.25 209 ARG A O 1
ATOM 1621 N N . ARG A 1 210 ? -0.390 7.721 -14.903 1.00 88.50 210 ARG A N 1
ATOM 1622 C CA . ARG A 1 210 ? -1.605 7.235 -15.553 1.00 88.50 210 ARG A CA 1
ATOM 1623 C C . ARG A 1 210 ? -2.347 6.239 -14.665 1.00 88.50 210 ARG A C 1
ATOM 1625 O O . ARG A 1 210 ? -3.566 6.328 -14.583 1.00 88.50 210 ARG A O 1
ATOM 1632 N N . TRP A 1 211 ? -1.622 5.337 -14.009 1.00 87.06 211 TRP A N 1
ATOM 1633 C CA . TRP A 1 211 ? -2.185 4.397 -13.046 1.00 87.06 211 TRP A CA 1
ATOM 1634 C C . TRP A 1 211 ? -2.926 5.138 -11.928 1.00 87.06 211 TRP A C 1
ATOM 1636 O O . TRP A 1 211 ? -4.102 4.873 -11.698 1.00 87.06 211 TRP A O 1
ATOM 1646 N N . TYR A 1 212 ? -2.294 6.161 -11.346 1.00 84.06 212 TYR A N 1
ATOM 1647 C CA . TYR A 1 212 ? -2.913 7.028 -10.344 1.00 84.06 212 TYR A CA 1
ATOM 1648 C C . TYR A 1 212 ? -4.203 7.704 -10.840 1.00 84.06 212 TYR A C 1
ATOM 1650 O O . TYR A 1 212 ? -5.238 7.600 -10.185 1.00 84.06 212 TYR A O 1
ATOM 1658 N N . LEU A 1 213 ? -4.177 8.351 -12.011 1.00 82.44 213 LEU A N 1
ATOM 1659 C CA . LEU A 1 213 ? -5.347 9.073 -12.539 1.00 82.44 213 LEU A CA 1
ATOM 1660 C C . LEU A 1 213 ? -6.511 8.139 -12.905 1.00 82.44 213 LEU A C 1
ATOM 1662 O O . LEU A 1 213 ? -7.673 8.516 -12.798 1.00 82.44 213 LEU A O 1
ATOM 1666 N N . GLN A 1 214 ? -6.218 6.924 -13.374 1.00 80.88 214 GLN A N 1
ATOM 1667 C CA . GLN A 1 214 ? -7.262 5.981 -13.778 1.00 80.88 214 GLN A CA 1
ATOM 1668 C C . GLN A 1 214 ? -7.895 5.245 -12.592 1.00 80.88 214 GLN A C 1
ATOM 1670 O O . GLN A 1 214 ? -9.090 4.965 -12.648 1.00 80.88 214 GLN A O 1
ATOM 1675 N N . ASP A 1 215 ? -7.116 4.926 -11.556 1.00 74.75 215 ASP A N 1
ATOM 1676 C CA . ASP A 1 215 ? -7.553 4.072 -10.444 1.00 74.75 215 ASP A CA 1
ATOM 1677 C C . ASP A 1 215 ? -7.861 4.879 -9.170 1.00 74.75 215 ASP A C 1
ATOM 1679 O O . ASP A 1 215 ? -8.949 4.777 -8.602 1.00 74.75 215 ASP A O 1
ATOM 1683 N N . LYS A 1 216 ? -6.931 5.741 -8.744 1.00 77.50 216 LYS A N 1
ATOM 1684 C CA . LYS A 1 216 ? -6.970 6.408 -7.430 1.00 77.50 216 LYS A CA 1
ATOM 1685 C C . LYS A 1 216 ? -7.673 7.771 -7.473 1.00 77.50 216 LYS A C 1
ATOM 1687 O O . LYS A 1 216 ? -8.464 8.088 -6.584 1.00 77.50 216 LYS A O 1
ATOM 1692 N N . GLU A 1 217 ? -7.479 8.561 -8.532 1.00 77.75 217 GLU A N 1
ATOM 1693 C CA . GLU A 1 217 ? -8.109 9.890 -8.657 1.00 77.75 217 GLU A CA 1
ATOM 1694 C C . GLU A 1 217 ? -9.641 9.810 -8.731 1.00 77.75 217 GLU A C 1
ATOM 1696 O O . GLU A 1 217 ? -10.328 10.669 -8.173 1.00 77.75 217 GLU A O 1
ATOM 1701 N N . ALA A 1 218 ? -10.194 8.777 -9.374 1.00 75.75 218 ALA A N 1
ATOM 1702 C CA . ALA A 1 218 ? -11.639 8.576 -9.454 1.00 75.75 218 ALA A CA 1
ATOM 1703 C C . ALA A 1 218 ? -12.263 8.358 -8.064 1.00 75.75 218 ALA A C 1
ATOM 1705 O O . ALA A 1 218 ? -13.309 8.938 -7.762 1.00 75.75 218 ALA A O 1
ATOM 1706 N N . ALA A 1 219 ? -11.593 7.583 -7.204 1.00 76.25 219 ALA A N 1
ATOM 1707 C CA . ALA A 1 219 ? -12.033 7.323 -5.836 1.00 76.25 219 ALA A CA 1
ATOM 1708 C C . ALA A 1 219 ? -12.007 8.597 -4.977 1.00 76.25 219 ALA A C 1
ATOM 1710 O O . ALA A 1 219 ? -12.980 8.899 -4.289 1.00 76.25 219 ALA A O 1
ATOM 1711 N N . VAL A 1 220 ? -10.936 9.393 -5.074 1.00 81.62 220 VAL A N 1
ATOM 1712 C CA . VAL A 1 220 ? -10.825 10.670 -4.345 1.00 81.62 220 VAL A CA 1
ATOM 1713 C C . VAL A 1 220 ? -11.816 11.708 -4.879 1.00 81.62 220 VAL A C 1
ATOM 1715 O O . VAL A 1 220 ? -12.447 12.424 -4.107 1.00 81.62 220 VAL A O 1
ATOM 1718 N N . SER A 1 221 ? -12.002 11.783 -6.198 1.00 79.94 221 SER A N 1
ATOM 1719 C CA . SER A 1 221 ? -12.880 12.775 -6.835 1.00 79.94 221 SER A CA 1
ATOM 1720 C C . SER A 1 221 ? -14.364 12.559 -6.541 1.00 79.94 221 SER A C 1
ATOM 1722 O O . SER A 1 221 ? -15.142 13.507 -6.658 1.00 79.94 221 SER A O 1
ATOM 1724 N N . ALA A 1 222 ? -14.761 11.354 -6.122 1.00 83.56 222 ALA A N 1
ATOM 1725 C CA . ALA A 1 222 ? -16.114 11.079 -5.646 1.00 83.56 222 ALA A CA 1
ATOM 1726 C C . ALA A 1 222 ? -16.460 11.849 -4.355 1.00 83.56 222 ALA A C 1
ATOM 1728 O O . ALA A 1 222 ? -17.639 12.068 -4.074 1.00 83.56 222 ALA A O 1
ATOM 1729 N N . ASN A 1 223 ? -15.451 12.301 -3.600 1.00 87.56 223 ASN A N 1
ATOM 1730 C CA . ASN A 1 223 ? -15.598 13.142 -2.417 1.00 87.56 223 ASN A CA 1
ATOM 1731 C C . ASN A 1 223 ? -14.853 14.484 -2.617 1.00 87.56 223 ASN A C 1
ATOM 1733 O O . ASN A 1 223 ? -13.644 14.571 -2.378 1.00 87.56 223 ASN A O 1
ATOM 1737 N N . PRO A 1 224 ? -15.555 15.560 -3.029 1.00 89.00 224 PRO A N 1
ATOM 1738 C CA . PRO A 1 224 ? -14.938 16.859 -3.300 1.00 89.00 224 PRO A CA 1
ATOM 1739 C C . PRO A 1 224 ? -14.148 17.433 -2.119 1.00 89.00 224 PRO A C 1
ATOM 1741 O O . PRO A 1 224 ? -13.147 18.115 -2.337 1.00 89.00 224 PRO A O 1
ATOM 1744 N N . GLU A 1 225 ? -14.571 17.148 -0.885 1.00 89.00 225 GLU A N 1
ATOM 1745 C CA . GLU A 1 225 ? -13.898 17.627 0.322 1.00 89.00 225 GLU A CA 1
ATOM 1746 C C . GLU A 1 225 ? -12.611 16.860 0.599 1.00 89.00 225 GLU A C 1
ATOM 1748 O O . GLU A 1 225 ? -11.595 17.476 0.916 1.00 89.00 225 GLU A O 1
ATOM 1753 N N . ALA A 1 226 ? -12.618 15.536 0.406 1.00 89.00 226 ALA A N 1
ATOM 1754 C CA . ALA A 1 226 ? -11.400 14.734 0.489 1.00 89.00 226 ALA A CA 1
ATOM 1755 C C . ALA A 1 226 ? -10.392 15.190 -0.573 1.00 89.00 226 ALA A C 1
ATOM 1757 O O . ALA A 1 226 ? -9.213 15.359 -0.272 1.00 89.00 226 ALA A O 1
ATOM 1758 N N . ARG A 1 227 ? -10.857 15.489 -1.793 1.00 90.12 227 ARG A N 1
ATOM 1759 C CA . ARG A 1 227 ? -9.999 16.040 -2.849 1.00 90.12 227 ARG A CA 1
ATOM 1760 C C . ARG A 1 227 ? -9.404 17.399 -2.476 1.00 90.12 227 ARG A C 1
ATOM 1762 O O . ARG A 1 227 ? -8.223 17.629 -2.720 1.00 90.12 227 ARG A O 1
ATOM 1769 N N . ALA A 1 228 ? -10.202 18.297 -1.897 1.00 91.06 228 ALA A N 1
ATOM 1770 C CA . ALA A 1 228 ? -9.712 19.592 -1.430 1.00 91.06 228 ALA A CA 1
ATOM 1771 C C . ALA A 1 228 ? -8.648 19.426 -0.334 1.00 91.06 228 ALA A C 1
ATOM 1773 O O . ALA A 1 228 ? -7.601 20.068 -0.400 1.00 91.06 228 ALA A O 1
ATOM 1774 N N . LEU A 1 229 ? -8.883 18.514 0.615 1.00 91.81 229 LEU A N 1
ATOM 1775 C CA . LEU A 1 229 ? -7.921 18.187 1.661 1.00 91.81 229 LEU A CA 1
ATOM 1776 C C . LEU A 1 229 ? -6.627 17.599 1.082 1.00 91.81 229 LEU A C 1
ATOM 1778 O O . LEU A 1 229 ? -5.548 18.008 1.492 1.00 91.81 229 LEU A O 1
ATOM 1782 N N . LEU A 1 230 ? -6.711 16.682 0.113 1.00 92.00 230 LEU A N 1
ATOM 1783 C CA . LEU A 1 230 ? -5.531 16.102 -0.533 1.00 92.00 230 LEU A CA 1
ATOM 1784 C C . LEU A 1 230 ? -4.672 17.173 -1.211 1.00 92.00 230 LEU A C 1
ATOM 1786 O O . LEU A 1 230 ? -3.459 17.190 -1.018 1.00 92.00 230 LEU A O 1
ATOM 1790 N N . ASN A 1 231 ? -5.290 18.081 -1.969 1.00 91.56 231 ASN A N 1
ATOM 1791 C CA . ASN A 1 231 ? -4.566 19.174 -2.619 1.00 91.56 231 ASN A CA 1
ATOM 1792 C C . ASN A 1 231 ? -3.872 20.074 -1.589 1.00 91.56 231 ASN A C 1
ATOM 1794 O O . ASN A 1 231 ? -2.700 20.398 -1.751 1.00 91.56 231 ASN A O 1
ATOM 1798 N N . TRP A 1 232 ? -4.565 20.403 -0.498 1.00 92.94 232 TRP A N 1
ATOM 1799 C CA . TRP A 1 232 ? -3.990 21.183 0.594 1.00 92.94 232 TRP A CA 1
ATOM 1800 C C . TRP A 1 232 ? -2.819 20.460 1.281 1.00 92.94 232 TRP A C 1
ATOM 1802 O O . TRP A 1 232 ? -1.780 21.065 1.531 1.00 92.94 232 TRP A O 1
ATOM 1812 N N . ILE A 1 233 ? -2.934 19.145 1.515 1.00 92.69 233 ILE A N 1
ATOM 1813 C CA . ILE A 1 233 ? -1.836 18.314 2.037 1.00 92.69 233 ILE A CA 1
ATOM 1814 C C . ILE A 1 233 ? -0.631 18.359 1.086 1.00 92.69 233 ILE A C 1
ATOM 1816 O O . ILE A 1 233 ? 0.498 18.535 1.540 1.00 92.69 233 ILE A O 1
ATOM 1820 N N . ILE A 1 234 ? -0.850 18.209 -0.224 1.00 90.81 234 ILE A N 1
ATOM 1821 C CA . ILE A 1 234 ? 0.217 18.276 -1.234 1.00 90.81 234 ILE A CA 1
ATOM 1822 C C . ILE A 1 234 ? 0.904 19.647 -1.198 1.00 90.81 234 ILE A C 1
ATOM 1824 O O . ILE A 1 234 ? 2.136 19.717 -1.224 1.00 90.81 234 ILE A O 1
ATOM 1828 N N . ASP A 1 235 ? 0.138 20.730 -1.105 1.00 90.38 235 ASP A N 1
ATOM 1829 C CA . ASP A 1 235 ? 0.679 22.085 -1.044 1.00 90.38 235 ASP A CA 1
ATOM 1830 C C . ASP A 1 235 ? 1.513 22.299 0.231 1.00 90.38 235 ASP A C 1
ATOM 1832 O O . ASP A 1 235 ? 2.686 22.669 0.142 1.00 90.38 235 ASP A O 1
ATOM 1836 N N . GLU A 1 236 ? 0.978 21.981 1.411 1.00 91.06 236 GLU A N 1
ATOM 1837 C CA . GLU A 1 236 ? 1.684 22.191 2.683 1.00 91.06 236 GLU A CA 1
ATOM 1838 C C . GLU A 1 236 ? 2.906 21.275 2.840 1.00 91.06 236 GLU A C 1
ATOM 1840 O O . GLU A 1 236 ? 3.964 21.714 3.300 1.00 91.06 236 GLU A O 1
ATOM 1845 N N . VAL A 1 237 ? 2.787 19.994 2.479 1.00 90.50 237 VAL A N 1
ATOM 1846 C CA . VAL A 1 237 ? 3.824 18.985 2.750 1.00 90.50 237 VAL A CA 1
ATOM 1847 C C . VAL A 1 237 ? 4.861 18.940 1.635 1.00 90.50 237 VAL A C 1
ATOM 1849 O O . VAL A 1 237 ? 6.063 18.988 1.904 1.00 90.50 237 VAL A O 1
ATOM 1852 N N . ILE A 1 238 ? 4.426 18.894 0.377 1.00 87.06 238 ILE A N 1
ATOM 1853 C CA . ILE A 1 238 ? 5.352 18.756 -0.748 1.00 87.06 238 ILE A CA 1
ATOM 1854 C C . ILE A 1 238 ? 5.876 20.114 -1.180 1.00 87.06 238 ILE A C 1
ATOM 1856 O O . ILE A 1 238 ? 7.086 20.303 -1.282 1.00 87.06 238 ILE A O 1
ATOM 1860 N N . GLN A 1 239 ? 4.999 21.084 -1.426 1.00 82.25 239 GLN A N 1
ATOM 1861 C CA . GLN A 1 239 ? 5.462 22.376 -1.936 1.00 82.25 239 GLN A CA 1
ATOM 1862 C C . GLN A 1 239 ? 6.082 23.232 -0.829 1.00 82.25 239 GLN A C 1
ATOM 1864 O O . GLN A 1 239 ? 7.122 23.849 -1.059 1.00 82.25 239 GLN A O 1
ATOM 1869 N N . GLY A 1 240 ? 5.469 23.241 0.357 1.00 84.50 240 GLY A N 1
ATOM 1870 C CA . GLY A 1 240 ? 5.923 24.019 1.508 1.00 84.50 240 GLY A CA 1
ATOM 1871 C C . GLY A 1 240 ? 7.173 23.452 2.179 1.00 84.50 240 GLY A C 1
ATOM 1872 O O . GLY A 1 240 ? 8.079 24.214 2.510 1.00 84.50 240 GLY A O 1
ATOM 1873 N N . ARG A 1 241 ? 7.239 22.125 2.360 1.00 86.44 241 ARG A N 1
ATOM 1874 C CA . ARG A 1 241 ? 8.312 21.462 3.133 1.00 86.44 241 ARG A CA 1
ATOM 1875 C C . ARG A 1 241 ? 9.261 20.620 2.281 1.00 86.44 241 ARG A C 1
ATOM 1877 O O . ARG A 1 241 ? 10.270 20.145 2.786 1.00 86.44 241 ARG A O 1
ATOM 1884 N N . ARG A 1 242 ? 8.958 20.389 0.995 1.00 87.19 242 ARG A N 1
ATOM 1885 C CA . ARG A 1 242 ? 9.696 19.448 0.119 1.00 87.19 242 ARG A CA 1
ATOM 1886 C C . ARG A 1 242 ? 9.827 18.044 0.718 1.00 87.19 242 ARG A C 1
ATOM 1888 O O . ARG A 1 242 ? 10.776 17.320 0.413 1.00 87.19 242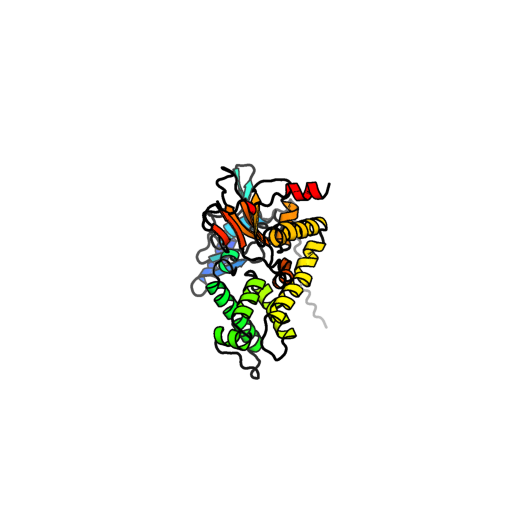 ARG A O 1
ATOM 1895 N N . ALA A 1 243 ? 8.860 17.663 1.543 1.00 88.44 243 ALA A N 1
ATOM 1896 C CA . ALA A 1 243 ? 8.751 16.357 2.172 1.00 88.44 243 ALA A CA 1
ATOM 1897 C C . ALA A 1 243 ? 7.626 15.555 1.506 1.00 88.44 243 ALA A C 1
ATOM 1899 O O . ALA A 1 243 ? 6.847 16.099 0.726 1.00 88.44 243 ALA A O 1
ATOM 1900 N N . ARG A 1 244 ? 7.523 14.262 1.812 1.00 89.19 244 ARG A N 1
ATOM 1901 C CA . ARG A 1 244 ? 6.420 13.402 1.335 1.00 89.19 244 ARG A CA 1
ATOM 1902 C C . ARG A 1 244 ? 5.631 12.736 2.463 1.00 89.19 244 ARG A C 1
ATOM 1904 O O . ARG A 1 244 ? 4.697 11.994 2.180 1.00 89.19 244 ARG A O 1
ATOM 1911 N N . ALA A 1 245 ? 5.979 13.011 3.719 1.00 89.31 245 ALA A N 1
ATOM 1912 C CA . ALA A 1 245 ? 5.254 12.544 4.890 1.00 89.31 245 ALA A CA 1
ATOM 1913 C C . ALA A 1 245 ? 4.961 13.661 5.893 1.00 89.31 245 ALA A C 1
ATOM 1915 O O . ALA A 1 245 ? 5.600 14.717 5.913 1.00 89.31 245 ALA A O 1
ATOM 1916 N N . PHE A 1 246 ? 3.976 13.403 6.744 1.00 90.06 246 PHE A N 1
ATOM 1917 C CA . PHE A 1 246 ? 3.508 14.306 7.783 1.00 90.06 246 PHE A CA 1
ATOM 1918 C C . PHE A 1 246 ? 2.984 13.529 8.995 1.00 90.06 246 PHE A C 1
ATOM 1920 O O . PHE A 1 246 ? 2.734 12.326 8.926 1.00 90.06 246 PHE A O 1
ATOM 1927 N N . LEU A 1 247 ? 2.835 14.220 10.125 1.00 87.62 247 LEU A N 1
ATOM 1928 C CA . LEU A 1 247 ? 2.324 13.648 11.368 1.00 87.62 247 LEU A CA 1
ATOM 1929 C C . LEU A 1 247 ? 0.928 14.179 11.674 1.00 87.62 247 LEU A C 1
ATOM 1931 O O . LEU A 1 247 ? 0.708 15.392 11.655 1.00 87.62 247 LEU A O 1
ATOM 1935 N N . LEU A 1 248 ? 0.023 13.275 12.042 1.00 87.62 248 LEU A N 1
ATOM 1936 C CA . LEU A 1 248 ? -1.298 13.602 12.574 1.00 87.62 248 LEU A CA 1
ATOM 1937 C C . LEU A 1 248 ? -1.424 13.140 14.016 1.00 87.62 248 LEU A C 1
ATOM 1939 O O . LEU A 1 248 ? -0.965 12.062 14.382 1.00 87.62 248 LEU A O 1
ATOM 1943 N N . ARG A 1 249 ? -2.060 13.958 14.852 1.00 85.69 249 ARG A N 1
ATOM 1944 C CA . ARG A 1 249 ? -2.286 13.636 16.260 1.00 85.69 249 ARG A CA 1
ATOM 1945 C C . ARG A 1 249 ? -3.338 12.533 16.406 1.00 85.69 249 ARG A C 1
ATOM 1947 O O . ARG A 1 249 ? -4.415 12.613 15.824 1.00 85.69 249 ARG A O 1
ATOM 1954 N N . GLN A 1 250 ? -3.058 11.540 17.247 1.00 80.56 250 GLN A N 1
ATOM 1955 C CA . GLN A 1 250 ? -4.027 10.502 17.592 1.00 80.56 250 GLN A CA 1
ATOM 1956 C C . GLN A 1 250 ? -5.181 11.074 18.428 1.00 80.56 250 GLN A C 1
ATOM 1958 O O . GLN A 1 250 ? -4.967 11.849 19.363 1.00 80.56 250 GLN A O 1
ATOM 1963 N N . GLY A 1 251 ? -6.402 10.623 18.134 1.00 67.62 251 GLY A N 1
ATOM 1964 C CA . GLY A 1 251 ? -7.584 10.897 18.952 1.00 67.62 251 GLY A CA 1
ATOM 1965 C C . GLY A 1 251 ? -8.272 12.242 18.707 1.00 67.62 251 GLY A C 1
ATOM 1966 O O . GLY A 1 251 ? -9.175 12.575 19.469 1.00 67.62 251 GLY A O 1
ATOM 1967 N N . GLU A 1 252 ? -7.899 13.008 17.674 1.00 66.12 252 GLU A N 1
ATOM 1968 C CA . GLU A 1 252 ? -8.674 14.192 17.278 1.00 66.12 252 GLU A CA 1
ATOM 1969 C C . GLU A 1 252 ? -9.978 13.782 16.556 1.00 66.12 252 GLU A C 1
ATOM 1971 O O . GLU A 1 252 ? -9.921 13.195 15.472 1.00 66.12 252 GLU A O 1
ATOM 1976 N N . PRO A 1 253 ? -11.168 14.068 17.133 1.00 53.16 253 PRO A N 1
ATOM 1977 C CA . PRO A 1 253 ? -12.424 13.470 16.679 1.00 53.16 253 PRO A CA 1
ATOM 1978 C C . PRO A 1 253 ? -13.021 14.086 15.405 1.00 53.16 253 PRO A C 1
ATOM 1980 O O . PRO A 1 253 ? -13.915 13.482 14.825 1.00 53.16 253 PRO A O 1
ATOM 1983 N N . MET A 1 254 ? -12.567 15.261 14.948 1.00 49.84 254 MET A N 1
ATOM 1984 C CA . MET A 1 254 ? -13.240 15.992 13.858 1.00 49.84 254 MET A CA 1
ATOM 1985 C C . MET A 1 254 ? -12.695 15.763 12.440 1.00 49.84 254 MET A C 1
ATOM 1987 O O . MET A 1 254 ? -13.268 16.309 11.506 1.00 49.84 254 MET A O 1
ATOM 1991 N N . ARG A 1 255 ? -11.639 14.963 12.219 1.00 58.34 255 ARG A N 1
ATOM 1992 C CA . ARG A 1 255 ? -11.068 14.762 10.860 1.00 58.34 255 ARG A CA 1
ATOM 1993 C C . ARG A 1 255 ? -10.664 13.331 10.510 1.00 58.34 255 ARG A C 1
ATOM 1995 O O . ARG A 1 255 ? -9.942 13.101 9.542 1.00 58.34 255 ARG A O 1
ATOM 2002 N N . SER A 1 256 ? -11.205 12.378 11.269 1.00 64.31 256 SER A N 1
ATOM 2003 C CA . SER A 1 256 ? -11.113 10.940 11.004 1.00 64.31 256 SER A CA 1
ATOM 2004 C C . SER A 1 256 ? -11.586 10.599 9.593 1.00 64.31 256 SER A C 1
ATOM 2006 O O . SER A 1 256 ? -10.889 9.887 8.888 1.00 64.31 256 SER A O 1
ATOM 2008 N N . ASP A 1 257 ? -12.722 11.140 9.146 1.00 77.75 257 ASP A N 1
ATOM 2009 C CA . ASP A 1 257 ? -13.420 10.559 7.994 1.00 77.75 257 ASP A CA 1
ATOM 2010 C C . ASP A 1 257 ? -12.843 10.994 6.644 1.00 77.75 257 ASP A C 1
ATOM 2012 O O . ASP A 1 257 ? -12.780 10.179 5.728 1.00 77.75 257 ASP A O 1
ATOM 2016 N N . LEU A 1 258 ? -12.352 12.234 6.513 1.00 86.69 258 LEU A N 1
ATOM 2017 C CA . LEU A 1 258 ? -11.666 12.670 5.289 1.00 86.69 258 LEU A CA 1
ATOM 2018 C C . LEU A 1 258 ? -10.285 12.021 5.159 1.00 86.69 258 LEU A C 1
ATOM 2020 O O . LEU A 1 258 ? -9.956 11.511 4.093 1.00 86.69 258 LEU A O 1
ATOM 2024 N N . ILE A 1 259 ? -9.498 11.978 6.240 1.00 86.88 259 ILE A N 1
ATOM 2025 C CA . ILE A 1 259 ? -8.205 11.276 6.241 1.00 86.88 259 ILE A CA 1
ATOM 2026 C C . ILE A 1 259 ? -8.408 9.782 5.992 1.00 86.88 259 ILE A C 1
ATOM 2028 O O . ILE A 1 259 ? -7.704 9.202 5.172 1.00 86.88 259 ILE A O 1
ATOM 2032 N N . ARG A 1 260 ? -9.415 9.170 6.624 1.00 81.00 260 ARG A N 1
ATOM 2033 C CA . ARG A 1 260 ? -9.812 7.784 6.366 1.00 81.00 260 ARG A CA 1
ATOM 2034 C C . ARG A 1 260 ? -10.249 7.589 4.922 1.00 81.00 260 ARG A C 1
ATOM 2036 O O . ARG A 1 260 ? -9.819 6.627 4.314 1.00 81.00 260 ARG A O 1
ATOM 2043 N N . SER A 1 261 ? -11.017 8.511 4.344 1.00 85.62 261 SER A N 1
ATOM 2044 C CA . SER A 1 261 ? -11.403 8.451 2.931 1.00 85.62 261 SER A CA 1
ATOM 2045 C C . SER A 1 261 ? -10.189 8.509 2.001 1.00 85.62 261 SER A C 1
ATOM 2047 O O . SER A 1 261 ? -10.184 7.821 0.986 1.00 85.62 261 SER A O 1
ATOM 2049 N N . LEU A 1 262 ? -9.171 9.312 2.322 1.00 88.50 262 LEU A N 1
ATOM 2050 C CA . LEU A 1 262 ? -7.926 9.386 1.552 1.00 88.50 262 LEU A CA 1
ATOM 2051 C C . LEU A 1 262 ? -7.055 8.131 1.730 1.00 88.50 262 LEU A C 1
ATOM 2053 O O . LEU A 1 262 ? -6.457 7.654 0.767 1.00 88.50 262 LEU A O 1
ATOM 2057 N N . TYR A 1 263 ? -7.023 7.568 2.936 1.00 85.25 263 TYR A N 1
ATOM 2058 C CA . TYR A 1 263 ? -6.368 6.291 3.220 1.00 85.25 263 TYR A CA 1
ATOM 2059 C C . TYR A 1 263 ? -7.061 5.124 2.497 1.00 85.25 263 TYR A C 1
ATOM 2061 O O . TYR A 1 263 ? -6.412 4.342 1.811 1.00 85.25 263 TYR A O 1
ATOM 2069 N N . ASP A 1 264 ? -8.393 5.053 2.559 1.00 80.12 264 ASP A N 1
ATOM 2070 C CA . ASP A 1 264 ? -9.208 4.037 1.884 1.00 80.12 264 ASP A CA 1
ATOM 2071 C C . ASP A 1 264 ? -9.089 4.151 0.353 1.00 80.12 264 ASP A C 1
ATOM 2073 O O . ASP A 1 264 ? -9.061 3.140 -0.351 1.00 80.12 264 ASP A O 1
ATOM 2077 N N . ALA A 1 265 ? -8.949 5.374 -0.173 1.00 83.06 265 ALA A N 1
ATOM 2078 C CA . ALA A 1 265 ? -8.638 5.623 -1.581 1.00 83.06 265 ALA A CA 1
ATOM 2079 C C . ALA A 1 265 ? -7.177 5.297 -1.960 1.00 83.06 265 ALA A C 1
ATOM 2081 O O . ALA A 1 265 ? -6.812 5.429 -3.129 1.00 83.06 265 ALA A O 1
ATOM 2082 N N . ARG A 1 266 ? -6.351 4.857 -0.997 1.00 83.06 266 ARG A N 1
ATOM 2083 C CA . ARG A 1 266 ? -4.924 4.523 -1.148 1.00 83.06 266 ARG A CA 1
ATOM 2084 C C . ARG A 1 266 ? -4.078 5.676 -1.691 1.00 83.06 266 ARG A C 1
ATOM 2086 O O . ARG A 1 266 ? -3.131 5.432 -2.426 1.00 83.06 266 ARG A O 1
ATOM 2093 N N . VAL A 1 267 ? -4.432 6.921 -1.365 1.00 87.38 267 VAL A N 1
ATOM 2094 C CA . VAL A 1 267 ? -3.629 8.112 -1.716 1.00 87.38 267 VAL A CA 1
ATOM 2095 C C . VAL A 1 267 ? -2.822 8.658 -0.535 1.00 87.38 267 VAL A C 1
ATOM 2097 O O . VAL A 1 267 ? -1.973 9.535 -0.709 1.00 87.38 267 VAL A O 1
ATOM 2100 N N . LEU A 1 268 ? -3.078 8.121 0.661 1.00 87.62 268 LEU A N 1
ATOM 2101 C CA . LEU A 1 268 ? -2.274 8.286 1.865 1.00 87.62 268 LEU A CA 1
ATOM 2102 C C . LEU A 1 268 ? -1.987 6.910 2.471 1.00 87.62 268 LEU A C 1
ATOM 2104 O O . LEU A 1 268 ? -2.895 6.089 2.578 1.00 87.62 268 LEU A O 1
ATOM 2108 N N . HIS A 1 269 ? -0.766 6.709 2.956 1.00 83.25 269 HIS A N 1
ATOM 2109 C CA . HIS A 1 269 ? -0.320 5.465 3.591 1.00 83.25 269 HIS A CA 1
ATOM 2110 C C . HIS A 1 269 ? 0.142 5.737 5.016 1.00 83.25 269 HIS A C 1
ATOM 2112 O O . HIS A 1 269 ? 0.764 6.765 5.271 1.00 83.25 269 HIS A O 1
ATOM 2118 N N . VAL A 1 270 ? -0.136 4.833 5.954 1.00 80.81 270 VAL A N 1
ATOM 2119 C CA . VAL A 1 270 ? 0.371 4.948 7.330 1.00 80.81 270 VAL A CA 1
ATOM 2120 C C . VAL A 1 270 ? 1.711 4.233 7.404 1.00 80.81 270 VAL A C 1
ATOM 2122 O O . VAL A 1 270 ? 1.776 3.043 7.141 1.00 80.81 270 VAL A O 1
ATOM 2125 N N . ILE A 1 271 ? 2.765 4.954 7.783 1.00 77.19 271 ILE A N 1
ATOM 2126 C CA . ILE A 1 271 ? 4.130 4.407 7.872 1.00 77.19 271 ILE A CA 1
ATOM 2127 C C . ILE A 1 271 ? 4.463 3.949 9.293 1.00 77.19 271 ILE A C 1
ATOM 2129 O O . ILE A 1 271 ? 5.198 2.992 9.494 1.00 77.19 271 ILE A O 1
ATOM 2133 N N . LYS A 1 272 ? 3.972 4.664 10.313 1.00 76.19 272 LYS A N 1
ATOM 2134 C CA . LYS A 1 272 ? 4.238 4.333 11.721 1.00 76.19 272 LYS A CA 1
ATOM 2135 C C . LYS A 1 272 ? 3.152 4.910 12.614 1.00 76.19 272 LYS A C 1
ATOM 2137 O O . LYS A 1 272 ? 2.778 6.071 12.459 1.00 76.19 272 LYS A O 1
ATOM 2142 N N . LYS A 1 273 ? 2.680 4.130 13.585 1.00 77.56 273 LYS A N 1
ATOM 2143 C CA . LYS A 1 273 ? 1.679 4.570 14.568 1.00 77.56 273 LYS A CA 1
ATOM 2144 C C . LYS A 1 273 ? 2.301 4.879 15.924 1.00 77.56 273 LYS A C 1
ATOM 2146 O O . LYS A 1 273 ? 3.313 4.296 16.312 1.00 77.56 273 LYS A O 1
ATOM 2151 N N . GLY A 1 274 ? 1.658 5.765 16.681 1.00 73.88 274 GLY A N 1
ATOM 2152 C CA . GLY A 1 274 ? 1.961 5.972 18.100 1.00 73.88 274 GLY A CA 1
ATOM 2153 C C . GLY A 1 274 ? 3.332 6.594 18.395 1.00 73.88 274 GLY A C 1
ATOM 2154 O O . GLY A 1 274 ? 3.874 6.418 19.496 1.00 73.88 274 GLY A O 1
ATOM 2155 N N . VAL A 1 275 ? 3.900 7.346 17.451 1.00 78.12 275 VAL A N 1
ATOM 2156 C CA . VAL A 1 275 ? 5.172 8.043 17.665 1.00 78.12 275 VAL A CA 1
ATOM 2157 C C . VAL A 1 275 ? 4.986 9.190 18.660 1.00 78.12 275 VAL A C 1
ATOM 2159 O O . VAL A 1 275 ? 3.967 9.882 18.672 1.00 78.12 275 VAL A O 1
ATOM 2162 N N . SER A 1 276 ? 5.952 9.365 19.559 1.00 71.19 276 SER A N 1
ATOM 2163 C CA . SER A 1 276 ? 5.954 10.457 20.539 1.00 71.19 276 SER A CA 1
ATOM 2164 C C . SER A 1 276 ? 6.865 11.588 20.091 1.00 71.19 276 SER A C 1
ATOM 2166 O O . SER A 1 276 ? 8.004 11.335 19.703 1.00 71.19 276 SER A O 1
ATOM 2168 N N . SER A 1 277 ? 6.410 12.825 20.270 1.00 67.69 277 SER A N 1
ATOM 2169 C CA . SER A 1 277 ? 7.265 14.013 20.220 1.00 67.69 277 SER A CA 1
ATOM 2170 C C . SER A 1 277 ? 7.593 14.477 21.644 1.00 67.69 277 SER A C 1
ATOM 2172 O O . SER A 1 277 ? 6.725 14.444 22.518 1.00 67.69 277 SER A O 1
ATOM 2174 N N . ARG A 1 278 ? 8.837 14.911 21.905 1.00 60.25 278 ARG A N 1
ATOM 2175 C CA . ARG A 1 278 ? 9.217 15.455 23.228 1.00 60.25 278 ARG A CA 1
ATOM 2176 C C . ARG A 1 278 ? 8.470 16.743 23.564 1.00 60.25 278 ARG A C 1
ATOM 2178 O O . ARG A 1 278 ? 8.194 16.983 24.735 1.00 60.25 278 ARG A O 1
ATOM 2185 N N . ASP A 1 279 ? 8.137 17.534 22.552 1.00 65.75 279 ASP A N 1
ATOM 2186 C CA . ASP A 1 279 ? 7.511 18.849 22.727 1.00 65.75 279 ASP A CA 1
ATOM 2187 C C . ASP A 1 279 ? 6.027 18.747 23.074 1.00 65.75 279 ASP A C 1
ATOM 2189 O O . ASP A 1 279 ? 5.439 19.673 23.628 1.00 65.75 279 ASP A O 1
ATOM 2193 N N . HIS A 1 280 ? 5.439 17.580 22.813 1.00 69.06 280 HIS A N 1
ATOM 2194 C CA . HIS A 1 280 ? 4.062 17.258 23.143 1.00 69.06 280 HIS A CA 1
ATOM 2195 C C . HIS A 1 280 ? 4.025 16.012 24.030 1.00 69.06 280 HIS A C 1
ATOM 2197 O O . HIS A 1 280 ? 3.577 14.938 23.625 1.00 69.06 280 HIS A O 1
ATOM 2203 N N . ALA A 1 2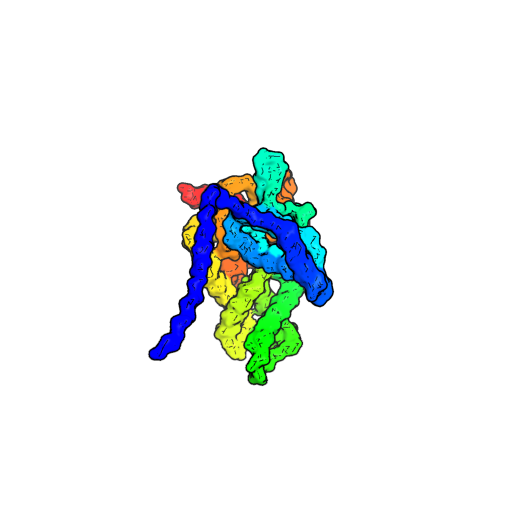81 ? 4.522 16.152 25.261 1.00 68.56 281 ALA A N 1
ATOM 2204 C CA . ALA A 1 281 ? 4.501 15.079 26.249 1.00 68.56 281 ALA A CA 1
ATOM 2205 C C . ALA A 1 281 ? 3.075 14.526 26.438 1.00 68.56 281 ALA A C 1
ATOM 2207 O O . ALA A 1 281 ? 2.123 15.272 26.655 1.00 68.56 281 ALA A O 1
ATOM 2208 N N . GLY A 1 282 ? 2.933 13.201 26.346 1.00 73.94 282 GLY A N 1
ATOM 2209 C CA . GLY A 1 282 ? 1.638 12.519 26.454 1.00 73.94 282 GLY A CA 1
ATOM 2210 C C . GLY A 1 282 ? 0.793 12.530 25.176 1.00 73.94 282 GLY A C 1
ATOM 2211 O O . GLY A 1 282 ? -0.259 11.897 25.155 1.00 73.94 282 GLY A O 1
ATOM 2212 N N . VAL A 1 283 ? 1.250 13.184 24.103 1.00 80.88 283 VAL A N 1
ATOM 2213 C CA . VAL A 1 283 ? 0.592 13.157 22.794 1.00 80.88 283 VAL A CA 1
ATOM 2214 C C . VAL A 1 283 ? 1.272 12.135 21.892 1.00 80.88 283 VAL A C 1
ATOM 2216 O O . VAL A 1 283 ? 2.499 12.027 21.837 1.00 80.88 283 VAL A O 1
ATOM 2219 N N . ARG A 1 284 ? 0.446 11.369 21.185 1.00 82.81 284 ARG A N 1
ATOM 2220 C CA . ARG A 1 284 ? 0.866 10.380 20.200 1.00 82.81 284 ARG A CA 1
ATOM 2221 C C . ARG A 1 284 ? 0.466 10.848 18.814 1.00 82.81 284 ARG A C 1
ATOM 2223 O O . ARG A 1 284 ? -0.591 11.459 18.655 1.00 82.81 284 ARG A O 1
ATOM 2230 N N . PHE A 1 285 ? 1.307 10.549 17.838 1.00 84.38 285 PHE A N 1
ATOM 2231 C CA . PHE A 1 285 ? 1.075 10.871 16.442 1.00 84.38 285 PHE A CA 1
ATOM 2232 C C . PHE A 1 285 ? 1.167 9.614 15.584 1.00 84.38 285 PHE A C 1
ATOM 2234 O O . PHE A 1 285 ? 1.892 8.677 15.920 1.00 84.38 285 PHE A O 1
ATOM 2241 N N . ASP A 1 286 ? 0.454 9.632 14.470 1.00 84.19 286 ASP A N 1
ATOM 2242 C CA . ASP A 1 286 ? 0.594 8.677 13.381 1.00 84.19 286 ASP A CA 1
ATOM 2243 C C . ASP A 1 286 ? 1.281 9.371 12.205 1.00 84.19 286 ASP A C 1
ATOM 2245 O O . ASP A 1 286 ? 1.021 10.543 11.914 1.00 84.19 286 ASP A O 1
ATOM 2249 N N . VAL A 1 287 ? 2.187 8.651 11.554 1.00 84.50 287 VAL A N 1
ATOM 2250 C CA . VAL A 1 287 ? 2.934 9.108 10.386 1.00 84.50 287 VAL A CA 1
ATOM 2251 C C . VAL A 1 287 ? 2.200 8.676 9.131 1.00 84.50 287 VAL A C 1
ATOM 2253 O O . VAL A 1 287 ? 2.010 7.479 8.913 1.00 84.50 287 VAL A O 1
ATOM 2256 N N . TYR A 1 288 ? 1.867 9.649 8.290 1.00 87.00 288 TYR A N 1
ATOM 2257 C CA . TYR A 1 288 ? 1.272 9.433 6.979 1.00 87.00 288 TYR A CA 1
ATOM 2258 C C . TYR A 1 288 ? 2.258 9.824 5.880 1.00 87.00 288 TYR A C 1
ATOM 2260 O O . TYR A 1 288 ? 2.897 10.870 5.976 1.00 87.00 288 TYR A O 1
ATOM 2268 N N . ALA A 1 289 ? 2.354 9.015 4.830 1.00 88.00 289 ALA A N 1
ATOM 2269 C CA . ALA A 1 289 ? 3.040 9.338 3.587 1.00 88.00 289 ALA A CA 1
ATOM 2270 C C . ALA A 1 289 ? 2.024 9.565 2.465 1.00 88.00 289 ALA A C 1
ATOM 2272 O O . ALA A 1 289 ? 0.968 8.936 2.427 1.00 88.00 289 ALA A O 1
ATOM 2273 N N . ILE A 1 290 ? 2.352 10.479 1.560 1.00 90.50 290 ILE A N 1
ATOM 2274 C CA . ILE A 1 290 ? 1.569 10.757 0.359 1.00 90.50 290 ILE A CA 1
ATOM 2275 C C . ILE A 1 290 ? 1.957 9.736 -0.712 1.00 90.50 290 ILE A C 1
ATOM 2277 O O . ILE A 1 290 ? 3.147 9.506 -0.922 1.00 90.50 290 ILE A O 1
ATOM 2281 N N . ASP A 1 291 ? 0.962 9.173 -1.397 1.00 88.06 291 ASP A N 1
ATOM 2282 C CA . ASP A 1 291 ? 1.158 8.236 -2.509 1.00 88.06 291 ASP A CA 1
ATOM 2283 C C . ASP A 1 291 ? 2.009 8.845 -3.636 1.00 88.06 291 ASP A C 1
ATOM 2285 O O . ASP A 1 291 ? 1.831 10.007 -4.019 1.00 88.06 291 ASP A O 1
ATOM 2289 N N . TYR A 1 292 ? 2.930 8.057 -4.191 1.00 88.88 292 TYR A N 1
ATOM 2290 C CA . TYR A 1 292 ? 3.835 8.453 -5.274 1.00 88.88 292 TYR A CA 1
ATOM 2291 C C . TYR A 1 292 ? 3.107 9.086 -6.468 1.00 88.88 292 TYR A C 1
ATOM 2293 O O . TYR A 1 292 ? 3.571 10.080 -7.044 1.00 88.88 292 TYR A O 1
ATOM 2301 N N . GLY A 1 293 ? 1.944 8.547 -6.832 1.00 86.94 293 GLY A N 1
ATOM 2302 C CA . GLY A 1 293 ? 1.119 9.037 -7.928 1.00 86.94 293 GLY A CA 1
ATOM 2303 C C . GLY A 1 293 ? 0.664 10.487 -7.758 1.00 86.94 293 GLY A C 1
ATOM 2304 O O . GLY A 1 293 ? 0.567 11.208 -8.753 1.00 86.94 293 GLY A O 1
ATOM 2305 N N . CYS A 1 294 ? 0.480 10.948 -6.517 1.00 87.38 294 CYS A N 1
ATOM 2306 C CA . CYS A 1 294 ? 0.075 12.320 -6.200 1.00 87.38 294 CYS A CA 1
ATOM 2307 C C . CYS A 1 294 ? 1.152 13.364 -6.534 1.00 87.38 294 CYS A C 1
ATOM 2309 O O . CYS A 1 294 ? 0.830 14.539 -6.701 1.00 87.38 294 CYS A O 1
ATOM 2311 N N . TYR A 1 295 ? 2.430 12.972 -6.603 1.00 88.69 295 TYR A N 1
ATOM 2312 C CA . TYR A 1 295 ? 3.544 13.919 -6.735 1.00 88.69 295 TYR A CA 1
ATOM 2313 C C . TYR A 1 295 ? 4.552 13.592 -7.832 1.00 88.69 295 TYR A C 1
ATOM 2315 O O . TYR A 1 295 ? 5.512 14.343 -8.017 1.00 88.69 295 TYR A O 1
ATOM 2323 N N . VAL A 1 296 ? 4.342 12.524 -8.601 1.00 88.19 296 VAL A N 1
ATOM 2324 C CA . VAL A 1 296 ? 5.236 12.121 -9.698 1.00 88.19 296 VAL A CA 1
ATOM 2325 C C . VAL A 1 296 ? 5.536 13.257 -10.688 1.00 88.19 296 VAL A C 1
ATOM 2327 O O . VAL A 1 296 ? 6.664 13.376 -11.166 1.00 88.19 296 VAL A O 1
ATOM 2330 N N . GLU A 1 297 ? 4.575 14.148 -10.960 1.00 85.19 297 GLU A N 1
ATOM 2331 C CA . GLU A 1 297 ? 4.785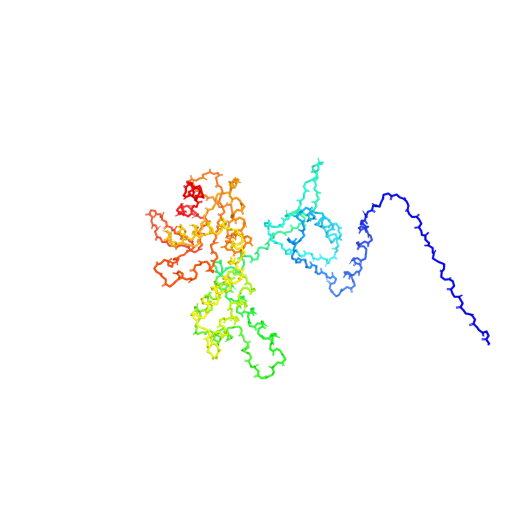 15.321 -11.826 1.00 85.19 297 GLU A CA 1
ATOM 2332 C C . GLU A 1 297 ? 5.733 16.361 -11.216 1.00 85.19 297 GLU A C 1
ATOM 2334 O O . GLU A 1 297 ? 6.457 17.058 -11.930 1.00 85.19 297 GLU A O 1
ATOM 2339 N N . LEU A 1 298 ? 5.759 16.459 -9.887 1.00 85.00 298 LEU A N 1
ATOM 2340 C CA . LEU A 1 298 ? 6.590 17.420 -9.173 1.00 85.00 298 LEU A CA 1
ATOM 2341 C C . LEU A 1 298 ? 8.068 17.015 -9.194 1.00 85.00 298 LEU A C 1
ATOM 2343 O O . LEU A 1 298 ? 8.922 17.891 -9.060 1.00 85.00 298 LEU A O 1
ATOM 2347 N N . LEU A 1 299 ? 8.386 15.736 -9.444 1.00 84.38 299 LEU A N 1
ATOM 2348 C CA . LEU A 1 299 ? 9.758 15.207 -9.489 1.00 84.38 299 LEU A CA 1
ATOM 2349 C C . LEU A 1 299 ? 10.634 15.825 -10.586 1.00 84.38 299 LEU A C 1
ATOM 2351 O O . LEU A 1 299 ? 11.858 15.733 -10.518 1.00 84.38 299 LEU A O 1
ATOM 2355 N N . THR A 1 300 ? 10.036 16.440 -11.607 1.00 81.88 300 THR A N 1
ATOM 2356 C CA . THR A 1 300 ? 10.766 17.167 -12.660 1.00 81.88 300 THR A CA 1
ATOM 2357 C C . THR A 1 300 ? 10.840 18.674 -12.416 1.00 81.88 300 THR A C 1
ATOM 2359 O O . THR A 1 300 ? 11.346 19.410 -13.259 1.00 81.88 300 THR A O 1
ATOM 2362 N N . THR A 1 301 ? 10.326 19.155 -11.284 1.00 84.62 301 THR A N 1
ATOM 2363 C CA . THR A 1 301 ? 10.247 20.582 -10.949 1.00 84.62 301 THR A CA 1
ATOM 2364 C C . THR A 1 301 ? 11.168 20.932 -9.779 1.00 84.62 301 THR A C 1
ATOM 2366 O O . THR A 1 301 ? 11.654 20.058 -9.063 1.00 84.62 301 THR A O 1
ATOM 2369 N N . ALA A 1 302 ? 11.353 22.228 -9.511 1.00 80.62 302 ALA A N 1
ATOM 2370 C CA . ALA A 1 302 ? 12.063 22.695 -8.314 1.00 80.62 302 ALA A CA 1
ATOM 2371 C C . ALA A 1 302 ? 11.382 22.279 -6.990 1.00 80.62 302 ALA A C 1
ATOM 2373 O O . ALA A 1 302 ? 12.003 22.350 -5.931 1.00 80.62 302 ALA A O 1
ATOM 2374 N N . ARG A 1 303 ? 10.117 21.839 -7.051 1.00 83.12 303 ARG A N 1
ATOM 2375 C CA . ARG A 1 303 ? 9.309 21.391 -5.910 1.00 83.12 303 ARG A CA 1
ATOM 2376 C C . ARG A 1 303 ? 9.402 19.886 -5.661 1.00 83.12 303 ARG A C 1
ATOM 2378 O O . ARG A 1 303 ? 8.656 19.373 -4.837 1.00 83.12 303 ARG A O 1
ATOM 2385 N N . ALA A 1 304 ? 10.289 19.177 -6.363 1.00 82.44 304 ALA A N 1
ATOM 2386 C CA . ALA A 1 304 ? 10.513 17.757 -6.125 1.00 82.44 304 ALA A CA 1
ATOM 2387 C C . ALA A 1 304 ? 10.797 17.507 -4.627 1.00 82.44 304 ALA A C 1
ATOM 2389 O O . ALA A 1 304 ? 11.687 18.187 -4.078 1.00 82.44 304 ALA A O 1
ATOM 2390 N N . PRO A 1 305 ? 10.068 16.570 -3.980 1.00 82.44 305 PRO A N 1
ATOM 2391 C CA . PRO A 1 305 ? 10.387 16.134 -2.629 1.00 82.44 305 PRO A CA 1
ATOM 2392 C C . PRO A 1 305 ? 11.845 15.684 -2.540 1.00 82.44 305 PRO A C 1
ATOM 2394 O O . PRO A 1 305 ? 12.350 15.023 -3.448 1.00 82.44 305 PRO A O 1
ATOM 2397 N N . ALA A 1 306 ? 12.516 16.051 -1.453 1.00 83.50 306 ALA A N 1
ATOM 2398 C CA . ALA A 1 306 ? 13.922 15.732 -1.223 1.00 83.50 306 ALA A CA 1
ATOM 2399 C C . ALA A 1 306 ? 14.132 14.610 -0.186 1.00 83.50 306 ALA A C 1
ATOM 2401 O O . ALA A 1 306 ? 15.245 14.107 -0.068 1.00 83.50 306 ALA A O 1
ATOM 2402 N N . GLY A 1 307 ? 13.077 14.186 0.517 1.00 81.12 307 GLY A N 1
ATOM 2403 C CA . GLY A 1 307 ? 13.060 12.995 1.374 1.00 81.12 307 GLY A CA 1
ATOM 2404 C C . GLY A 1 307 ? 11.713 12.806 2.079 1.00 81.12 307 GLY A C 1
ATOM 2405 O O . GLY A 1 307 ? 10.771 13.562 1.825 1.00 81.12 307 GLY A O 1
ATOM 2406 N N . LEU A 1 308 ? 11.609 11.797 2.956 1.00 77.62 308 LEU A N 1
ATOM 2407 C CA . LEU A 1 308 ? 10.387 11.503 3.720 1.00 77.62 308 LEU A CA 1
ATOM 2408 C C . LEU A 1 308 ? 9.984 12.686 4.607 1.00 77.62 308 LEU A C 1
ATOM 2410 O O . LEU A 1 308 ? 8.841 13.138 4.541 1.00 77.62 308 LEU A O 1
ATOM 2414 N N . PHE A 1 309 ? 10.943 13.230 5.356 1.00 80.19 309 PHE A N 1
ATOM 2415 C CA . PHE A 1 309 ? 10.742 14.361 6.254 1.00 80.19 309 PHE A CA 1
ATOM 2416 C C . PHE A 1 309 ? 11.801 15.447 6.088 1.00 80.19 309 PHE A C 1
ATOM 2418 O O . PHE A 1 309 ? 12.971 15.150 5.847 1.00 80.19 309 PHE A O 1
ATOM 2425 N N . GLU A 1 310 ? 11.388 16.697 6.300 1.00 80.00 310 GLU A N 1
ATOM 2426 C CA . GLU A 1 310 ? 12.283 17.837 6.503 1.00 80.00 310 GLU A CA 1
ATOM 2427 C C . GLU A 1 310 ? 12.702 17.894 7.979 1.00 80.00 310 GLU A C 1
ATOM 2429 O O . GLU A 1 310 ? 11.857 17.885 8.879 1.00 80.00 310 GLU A O 1
ATOM 2434 N N . VAL A 1 311 ? 14.008 17.940 8.221 1.00 73.25 311 VAL A N 1
ATOM 2435 C CA . VAL A 1 311 ? 14.604 18.026 9.553 1.00 73.25 311 VAL A CA 1
ATOM 2436 C C . VAL A 1 311 ? 15.251 19.388 9.720 1.00 73.25 311 VAL A C 1
ATOM 2438 O O . VAL A 1 311 ? 16.066 19.800 8.894 1.00 73.25 311 VAL A O 1
ATOM 2441 N N . ASP A 1 312 ? 14.901 20.059 10.813 1.00 65.31 312 ASP A N 1
ATOM 2442 C CA . ASP A 1 312 ? 15.418 21.379 11.160 1.00 65.31 312 ASP A CA 1
ATOM 2443 C C . ASP A 1 312 ? 15.758 21.378 12.658 1.00 65.31 312 ASP A C 1
ATOM 2445 O O . ASP A 1 312 ? 14.878 21.498 13.516 1.00 65.31 312 ASP A O 1
ATOM 2449 N N . GLY A 1 313 ? 17.027 21.111 12.978 1.00 60.34 313 GLY A N 1
ATOM 2450 C CA . GLY A 1 313 ? 17.554 21.082 14.343 1.00 60.34 313 GLY A CA 1
ATOM 2451 C C . GLY A 1 313 ? 18.854 21.873 14.474 1.00 60.34 313 GLY A C 1
ATOM 2452 O O . GLY A 1 313 ? 19.519 22.140 13.477 1.00 60.34 313 GLY A O 1
ATOM 2453 N N . ASP A 1 314 ? 19.230 22.201 15.715 1.00 54.28 314 ASP A N 1
ATOM 2454 C CA . ASP A 1 314 ? 20.351 23.107 16.033 1.00 54.28 314 ASP A CA 1
ATOM 2455 C C . ASP A 1 314 ? 21.705 22.701 15.399 1.00 54.28 314 ASP A C 1
ATOM 2457 O O . ASP A 1 314 ? 22.526 23.576 15.141 1.00 54.28 314 ASP A O 1
ATOM 2461 N N . ASP A 1 315 ? 21.915 21.410 15.091 1.00 53.19 315 ASP A N 1
ATOM 2462 C CA . ASP A 1 315 ? 23.146 20.872 14.473 1.00 53.19 315 ASP A CA 1
ATOM 2463 C C . ASP A 1 315 ? 22.938 20.177 13.104 1.00 53.19 315 ASP A C 1
ATOM 2465 O O . ASP A 1 315 ? 23.916 19.856 12.425 1.00 53.19 315 ASP A O 1
ATOM 2469 N N . VAL A 1 316 ? 21.696 19.912 12.669 1.00 58.00 316 VAL A N 1
ATOM 2470 C CA . VAL A 1 316 ? 21.410 19.173 11.419 1.00 58.00 316 VAL A CA 1
ATOM 2471 C C . VAL A 1 316 ? 20.187 19.762 10.718 1.00 58.00 316 VAL A C 1
ATOM 2473 O O . VAL A 1 316 ? 19.066 19.651 11.213 1.00 58.00 316 VAL A O 1
ATOM 2476 N N . SER A 1 317 ? 20.406 20.329 9.531 1.00 63.47 317 SER A N 1
ATOM 2477 C CA . SER A 1 317 ? 19.359 20.688 8.572 1.00 63.47 317 SER A CA 1
ATOM 2478 C C . SER A 1 317 ? 19.460 19.786 7.340 1.00 63.47 317 SER A C 1
ATOM 2480 O O . SER A 1 317 ? 20.551 19.539 6.819 1.00 63.47 317 SER A O 1
ATOM 2482 N N . GLY A 1 318 ? 18.335 19.230 6.889 1.00 75.25 318 GLY A N 1
ATOM 2483 C CA . GLY A 1 318 ? 18.327 18.306 5.754 1.00 75.25 318 GLY A CA 1
ATOM 2484 C C . GLY A 1 318 ? 17.055 17.475 5.639 1.00 75.25 318 GLY A C 1
ATOM 2485 O O . GLY A 1 318 ? 16.035 17.785 6.245 1.00 75.25 318 GLY A O 1
ATOM 2486 N N . PHE A 1 319 ? 17.127 16.401 4.853 1.00 76.44 319 PHE A N 1
ATOM 2487 C CA . PHE A 1 319 ? 16.022 15.466 4.648 1.00 76.44 319 PHE A CA 1
ATOM 2488 C C . PHE A 1 319 ? 16.409 14.071 5.122 1.00 76.44 319 PHE A C 1
ATOM 2490 O O . PHE A 1 319 ? 17.548 13.644 4.930 1.00 76.44 319 PHE A O 1
ATOM 2497 N N . VAL A 1 320 ? 15.460 13.360 5.729 1.00 72.56 320 VAL A N 1
ATOM 2498 C CA . VAL A 1 320 ? 15.658 11.980 6.194 1.00 72.56 320 VAL A CA 1
ATOM 2499 C C . VAL A 1 320 ? 14.603 11.063 5.596 1.00 72.56 320 VAL A C 1
ATOM 2501 O O . VAL A 1 320 ? 13.454 11.471 5.429 1.00 72.56 320 VAL A O 1
ATOM 2504 N N . GLU A 1 321 ? 15.002 9.832 5.271 1.00 68.75 321 GLU A N 1
ATOM 2505 C CA . GLU A 1 321 ? 14.109 8.809 4.712 1.00 68.75 321 GLU A CA 1
ATOM 2506 C C . GLU A 1 321 ? 13.439 7.952 5.776 1.00 68.75 321 GLU A C 1
ATOM 2508 O O . GLU A 1 321 ? 12.277 7.602 5.647 1.00 68.75 321 GLU A O 1
ATOM 2513 N N . VAL A 1 322 ? 14.145 7.673 6.865 1.00 61.31 322 VAL A N 1
ATOM 2514 C CA . VAL A 1 322 ? 13.586 7.003 8.033 1.00 61.31 322 VAL A CA 1
ATOM 2515 C C . VAL A 1 322 ? 14.046 7.808 9.235 1.00 61.31 322 VAL A C 1
ATOM 2517 O O . VAL A 1 322 ? 15.255 7.962 9.437 1.00 61.31 322 VAL A O 1
ATOM 2520 N N . PRO A 1 323 ? 13.129 8.376 10.030 1.00 55.38 323 PRO A N 1
ATOM 2521 C CA . PRO A 1 323 ? 13.518 8.983 11.286 1.00 55.38 323 PRO A CA 1
ATOM 2522 C C . PRO A 1 323 ? 14.176 7.906 12.140 1.00 55.38 323 PRO A C 1
ATOM 2524 O O . PRO A 1 323 ? 13.597 6.834 12.339 1.00 55.38 323 PRO A O 1
ATOM 2527 N N . ALA A 1 324 ? 15.353 8.200 12.698 1.00 52.59 324 ALA A N 1
ATOM 2528 C CA . ALA A 1 324 ? 15.778 7.489 13.897 1.00 52.59 324 ALA A CA 1
ATOM 2529 C C . ALA A 1 324 ? 14.604 7.520 14.895 1.00 52.59 324 ALA A C 1
ATOM 2531 O O . ALA A 1 324 ? 13.784 8.440 14.844 1.00 52.59 324 ALA A O 1
ATOM 2532 N N . ASP A 1 325 ? 14.510 6.565 15.826 1.00 50.91 325 ASP A N 1
ATOM 2533 C CA . ASP A 1 325 ? 13.448 6.554 16.859 1.00 50.91 325 ASP A CA 1
ATOM 2534 C C . ASP A 1 325 ? 13.287 7.900 17.595 1.00 50.91 325 ASP A C 1
ATOM 2536 O O . ASP A 1 325 ? 12.285 8.174 18.259 1.00 50.91 325 ASP A O 1
ATOM 2540 N N . ASP A 1 326 ? 14.279 8.764 17.431 1.00 54.41 326 ASP A N 1
ATOM 2541 C CA . ASP A 1 326 ? 14.235 10.172 17.699 1.00 54.41 326 ASP A CA 1
ATOM 2542 C C . ASP A 1 326 ? 13.488 11.054 16.656 1.00 54.41 326 ASP A C 1
ATOM 2544 O O . ASP A 1 326 ? 14.088 11.819 15.902 1.00 54.41 326 ASP A O 1
ATOM 2548 N N . TYR A 1 327 ? 12.150 11.053 16.694 1.00 60.75 327 TYR A N 1
ATOM 2549 C CA . TYR A 1 327 ? 11.292 12.016 15.969 1.00 60.75 327 TYR A CA 1
ATOM 2550 C C . TYR A 1 327 ? 11.371 13.465 16.526 1.00 60.75 327 TYR A C 1
ATOM 2552 O O . TYR A 1 327 ? 10.555 14.316 16.163 1.00 60.75 327 TYR A O 1
ATOM 2560 N N . ARG A 1 328 ? 12.327 13.784 17.423 1.00 56.25 328 ARG A N 1
ATOM 2561 C CA . ARG A 1 328 ? 12.461 15.110 18.075 1.00 56.25 328 ARG A CA 1
ATOM 2562 C C . ARG A 1 328 ? 12.751 16.248 17.098 1.00 56.25 328 ARG A C 1
ATOM 2564 O O . ARG A 1 328 ? 12.403 17.385 17.394 1.00 56.25 328 ARG A O 1
ATOM 2571 N N . SER A 1 329 ? 13.391 15.966 15.967 1.00 55.12 329 SER A N 1
ATOM 2572 C CA . SER A 1 329 ? 13.880 16.983 1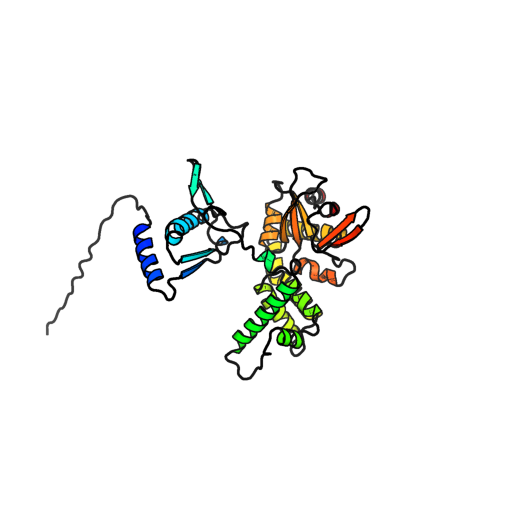5.030 1.00 55.12 329 SER A CA 1
ATOM 2573 C C . SER A 1 329 ? 12.884 17.338 13.912 1.00 55.12 329 SER A C 1
ATOM 2575 O O . SER A 1 329 ? 13.185 18.167 13.057 1.00 55.12 329 SER A O 1
ATOM 2577 N N . ILE A 1 330 ? 11.678 16.749 13.933 1.00 64.56 330 ILE A N 1
ATOM 2578 C CA . ILE A 1 330 ? 10.689 16.848 12.846 1.00 64.56 330 ILE A CA 1
ATOM 2579 C C . ILE A 1 330 ? 9.411 17.592 13.272 1.00 64.56 330 ILE A C 1
ATOM 2581 O O . ILE A 1 330 ? 8.296 17.262 12.865 1.00 64.56 330 ILE A O 1
ATOM 2585 N N . ARG A 1 331 ? 9.552 18.636 14.101 1.00 66.06 331 ARG A N 1
ATOM 2586 C CA . ARG A 1 331 ? 8.426 19.482 14.560 1.00 66.06 331 ARG A CA 1
ATOM 2587 C C . ARG A 1 331 ? 7.598 20.032 13.399 1.00 66.06 331 ARG A C 1
ATOM 2589 O O . ARG A 1 331 ? 6.374 20.068 13.467 1.00 66.06 331 ARG A O 1
ATOM 2596 N N . ARG A 1 332 ? 8.280 20.425 12.320 1.00 72.19 332 ARG A N 1
ATOM 2597 C CA . ARG A 1 332 ? 7.675 21.020 11.122 1.00 72.19 332 ARG A CA 1
ATOM 2598 C C . ARG A 1 332 ? 6.843 20.030 10.311 1.00 72.19 332 ARG A C 1
ATOM 2600 O O . ARG A 1 332 ? 6.096 20.472 9.451 1.00 72.19 332 ARG A O 1
ATOM 2607 N N . ALA A 1 333 ? 6.928 18.725 10.584 1.00 80.88 333 ALA A N 1
ATOM 2608 C CA . ALA A 1 333 ? 6.130 17.728 9.882 1.00 80.88 333 ALA A CA 1
ATOM 2609 C C . ALA A 1 333 ? 4.748 17.486 10.505 1.00 80.88 333 ALA A C 1
ATOM 2611 O O . ALA A 1 333 ? 3.913 16.855 9.857 1.00 80.88 333 ALA A O 1
ATOM 2612 N N . ILE A 1 334 ? 4.459 18.017 11.701 1.00 85.75 334 ILE A N 1
ATOM 2613 C CA . ILE A 1 334 ? 3.096 17.997 12.247 1.00 85.75 334 ILE A CA 1
ATOM 2614 C C . ILE A 1 334 ? 2.192 18.798 11.308 1.00 85.75 334 ILE A C 1
ATOM 2616 O O . ILE A 1 334 ? 2.485 19.941 10.943 1.00 85.75 334 ILE A O 1
ATOM 2620 N N . LEU A 1 335 ? 1.116 18.166 10.853 1.00 87.62 335 LEU A N 1
ATOM 2621 C CA . LEU A 1 335 ? 0.119 18.805 10.013 1.00 87.62 335 LEU A CA 1
ATOM 2622 C C . LEU A 1 335 ? -1.077 19.172 10.883 1.00 87.62 335 LEU A C 1
ATOM 2624 O O . LEU A 1 335 ? -1.833 18.307 11.322 1.00 87.62 335 LEU A O 1
ATOM 2628 N N . ASP A 1 336 ? -1.217 20.468 11.151 1.00 86.31 336 ASP A N 1
ATOM 2629 C CA . ASP A 1 336 ? -2.373 20.986 11.864 1.00 86.31 336 ASP A CA 1
ATOM 2630 C C . ASP A 1 336 ? -3.530 21.138 10.889 1.00 86.31 336 ASP A C 1
ATOM 2632 O O . ASP A 1 336 ? -3.635 22.119 10.149 1.00 86.31 336 ASP A O 1
ATOM 2636 N N . LEU A 1 337 ? -4.405 20.141 10.897 1.00 86.25 337 LEU A N 1
ATOM 2637 C CA . LEU A 1 337 ? -5.562 20.158 10.034 1.00 86.25 337 LEU A CA 1
ATOM 2638 C C . LEU A 1 337 ? -6.489 21.351 10.354 1.00 86.25 337 LEU A C 1
ATOM 2640 O O . LEU A 1 337 ? -7.301 21.685 9.499 1.00 86.25 337 LEU A O 1
ATOM 2644 N N . ALA A 1 338 ? -6.416 21.986 11.548 1.00 84.50 338 ALA A N 1
ATOM 2645 C CA . ALA A 1 338 ? -7.255 23.135 11.938 1.00 84.50 338 ALA A CA 1
ATOM 2646 C C . ALA A 1 338 ? -7.237 24.228 10.869 1.00 84.50 338 ALA A C 1
ATOM 2648 O O . ALA A 1 338 ? -8.292 24.709 10.453 1.00 84.50 338 ALA A O 1
ATOM 2649 N N . ARG A 1 339 ? -6.034 24.486 10.352 1.00 85.56 339 ARG A N 1
ATOM 2650 C CA . ARG A 1 339 ? -5.739 25.482 9.324 1.00 85.56 339 ARG A CA 1
ATOM 2651 C C . ARG A 1 339 ? -6.501 25.254 8.020 1.00 85.56 339 ARG A C 1
ATOM 2653 O O . ARG A 1 339 ? -6.940 26.218 7.410 1.00 85.56 339 ARG A O 1
ATOM 2660 N N . PHE A 1 340 ? -6.734 24.001 7.626 1.00 86.38 340 PHE A N 1
ATOM 2661 C CA . PHE A 1 340 ? -7.509 23.696 6.420 1.00 86.38 340 PHE A CA 1
ATOM 2662 C C . PHE A 1 340 ? -8.960 24.198 6.502 1.00 86.38 340 PHE A C 1
ATOM 2664 O O . PHE A 1 340 ? -9.516 24.630 5.499 1.00 86.38 340 PHE A O 1
ATOM 2671 N N . GLU A 1 341 ? -9.588 24.161 7.681 1.00 77.88 341 GLU A N 1
ATOM 2672 C CA . GLU A 1 341 ? -10.963 24.669 7.836 1.00 77.88 341 GLU A CA 1
ATOM 2673 C C . GLU A 1 341 ? -10.989 26.190 7.947 1.00 77.88 341 GLU A C 1
ATOM 2675 O O . GLU A 1 341 ? -11.885 26.824 7.400 1.00 77.88 341 GLU A O 1
ATOM 2680 N N . GLU A 1 342 ? -9.992 26.782 8.610 1.00 82.88 342 GLU A N 1
ATOM 2681 C CA . GLU A 1 342 ? -9.849 28.240 8.684 1.00 82.88 342 GLU A CA 1
ATOM 2682 C C . GLU A 1 342 ? -9.652 28.861 7.296 1.00 82.88 342 GLU A C 1
ATOM 2684 O O . GLU A 1 342 ? -10.206 29.916 7.019 1.00 82.88 342 GLU A O 1
ATOM 2689 N N . GLU A 1 343 ? -8.920 28.190 6.403 1.00 80.38 343 GLU A N 1
ATOM 2690 C CA . GLU A 1 343 ? -8.722 28.622 5.013 1.00 80.38 343 GLU A CA 1
ATOM 2691 C C . GLU A 1 343 ? -9.963 28.394 4.122 1.00 80.38 343 GLU A C 1
ATOM 2693 O O . GLU A 1 343 ? -10.035 28.931 3.013 1.00 80.38 343 GLU A O 1
ATOM 2698 N N . ARG A 1 344 ? -10.949 27.613 4.591 1.00 72.62 344 ARG A N 1
ATOM 2699 C CA . ARG A 1 344 ? -12.233 27.363 3.907 1.00 72.62 344 ARG A CA 1
ATOM 2700 C C . ARG A 1 344 ? -13.391 28.232 4.413 1.00 72.62 344 ARG A C 1
ATOM 2702 O O . ARG A 1 344 ? -14.403 28.299 3.709 1.00 72.62 344 ARG A O 1
ATOM 2709 N N . ALA A 1 345 ? -13.272 28.823 5.604 1.00 55.03 345 ALA A N 1
ATOM 2710 C CA . ALA A 1 345 ? -14.261 29.713 6.220 1.00 55.03 345 ALA A CA 1
ATOM 2711 C C . ALA A 1 345 ? -14.152 31.143 5.674 1.00 55.03 345 ALA A C 1
ATOM 2713 O O . ALA A 1 345 ? -15.224 31.765 5.474 1.00 55.03 345 ALA A O 1
#

Foldseek 3Di:
DDDDDDPPPPPPDDDDDDDDDDDDPLVVLQVVVLVVLCPDVVSADEAEAEDLLVPPQVCQLQVQQVCLSNFLVHPRYDYDYDDDPVSHDQWDADPVRHIGGADDPPSHDPPDDLLCQQACLNPVVSNLQVLLVLVLVVVCVVCVVPPPDDRDPDSVVNLVQQAPDPVLSSLLSNLCSRPSVLSVQLSVQQCVVCPPHHRYNVSSLVSSLVSCVVQLVVLQVVPVVLVLVLVVCCCLAQQVWLAFKAKEWPPPDPCCPSVVSCVVSVQKDWDDWFQDEPVDPPIGITMIGGRCNSCSVVCVDPSHRQENAFFDDPPDGDYDHDDDSPPHRGPSRHDDCVVVVVVVD

pLDDT: mean 82.77, std 13.47, range [34.28, 98.44]

Secondary structure (DSSP, 8-state):
-----------------S-------HHHHHHHHHHHHHTSGGG-EEEEE--GGGS-TTTHHHHHHHHHHHHTTSTTEEEEE---GGG---EEE-TTS-EEE--BTTTB-----HHHHH-TTT-HHHHHHHHHHHHHHHHHHHTTT-TT----SSHHHHHHHHBSSHHHHHHHHHHHTT-HHHHHHHHHHHHHHHTTSPBPHHHHHHHHHHHIIIIIHHHHHTSHHHHHHHHHHIIIIIITTSBSEEEEETT-TTSHHHHHHHHHTTSEEEEEEEEEPTTSTT-EEEEEEE-GGGTGGGGGSTT---BSEEEEETTEEEEESS--S-GGG-GGGB--THHHHHTT-